Protein AF-0000000072249096 (afdb_homodimer)

Foldseek 3Di:
DPPQDLVVLQPCQCHPVLPQAAHSLLLLLQLLLCQQFAHDPCSQCVRRVNCNVVPPPVNVVNSVVSSVVQNVCLVVVVWDDRPDDCPALACPDSLVSSLLSNVVNCVVVVCRQCPPVCPVVSCVLSVLSVLSPCPPVPDVVSVVCRVDRVNSVVSVVSNRVSSSVSNCVRPPDD/DPPQDLVVLQPCQCHPVLPQAAHSLLLLLQLLLCQQFAHDDCSQCVRRVNCNVVDPPVSVVNSVVSSVVQNVCLVVVVWDDRPDDCPALACPDSLVSSLLSNVVNCVVVVCRQCPPVCPVVSCVLSVLSVLSPCPPVPDVVSVVCRVPRVNSVVSVVSNRVSSSVSNCVRPPDD

Sequence (348 aa):
MSALDLDQLSEYLDGDHNEYGLDFAATHGFLCAIAVGPQFDRWLDELFDNNHKKVPAEIIQQIKAWLESIRQDLANENGIEFPFEIEEADVESSLGDWSVGFVDAMFLNEDAWFAPEYEEQLIDLTLPMMVFSGIDEEDPQMESFRRNGQLMDELAEEIPDNLNELYLMYHTPNMSALDLDQLSEYLDGDHNEYGLDFAATHGFLCAIAVGPQFDRWLDELFDNNHKKVPAEIIQQIKAWLESIRQDLANENGIEFPFEIEEADVESSLGDWSVGFVDAMFLNEDAWFAPEYEEQLIDLTLPMMVFSGIDEEDPQMESFRRNGQLMDELAEEIPDNLNELYLMYHTPN

InterPro domains:
  IPR011978 YgfB-like [PF03695] (7-170)
  IPR011978 YgfB-like [TIGR02292] (6-169)
  IPR036255 YgfB-like superfamily [G3DSA:1.20.120.740] (4-159)
  IPR036255 YgfB-like superfamily [SSF101327] (4-172)

Structure (mmCIF, N/CA/C/O backbone):
data_AF-0000000072249096-model_v1
#
loop_
_entity.id
_entity.type
_entity.pdbx_description
1 polymer 'YecA family protein'
#
loop_
_atom_site.group_PDB
_atom_site.id
_atom_site.type_symbol
_atom_site.label_atom_id
_atom_site.label_alt_id
_atom_site.label_comp_id
_atom_site.label_asym_id
_atom_site.label_entity_id
_atom_site.label_seq_id
_atom_site.pdbx_PDB_ins_code
_atom_site.Cartn_x
_atom_site.Cartn_y
_atom_site.Cartn_z
_atom_site.occupancy
_atom_site.B_iso_or_equiv
_atom_site.auth_seq_id
_atom_site.auth_comp_id
_atom_site.auth_asym_id
_atom_site.auth_atom_id
_atom_site.pdbx_PDB_model_num
ATOM 1 N N . MET A 1 1 ? 4.176 -34.406 -26.484 1 49.09 1 MET A N 1
ATOM 2 C CA . MET A 1 1 ? 3.393 -33.906 -25.344 1 49.09 1 MET A CA 1
ATOM 3 C C . MET A 1 1 ? 2.154 -33.156 -25.812 1 49.09 1 MET A C 1
ATOM 5 O O . MET A 1 1 ? 2.191 -32.5 -26.844 1 49.09 1 MET A O 1
ATOM 9 N N . SER A 1 2 ? 0.897 -33.688 -25.484 1 59.88 2 SER A N 1
ATOM 10 C CA . SER A 1 2 ? -0.338 -33.094 -25.969 1 59.88 2 SER A CA 1
ATOM 11 C C . SER A 1 2 ? -0.344 -31.594 -25.719 1 59.88 2 SER A C 1
ATOM 13 O O . SER A 1 2 ? 0.317 -31.094 -24.812 1 59.88 2 SER A O 1
ATOM 15 N N . ALA A 1 3 ? -0.778 -30.797 -26.656 1 82.88 3 ALA A N 1
ATOM 16 C CA . ALA A 1 3 ? -0.859 -29.328 -26.641 1 82.88 3 ALA A CA 1
ATOM 17 C C . ALA A 1 3 ? -1.612 -28.844 -25.406 1 82.88 3 ALA A C 1
ATOM 19 O O . ALA A 1 3 ? -2.584 -29.469 -24.984 1 82.88 3 ALA A O 1
ATOM 20 N N . LEU A 1 4 ? -1.05 -28.031 -24.719 1 93.12 4 LEU A N 1
ATOM 21 C CA . LEU A 1 4 ? -1.664 -27.422 -23.547 1 93.12 4 LEU A CA 1
ATOM 22 C C . LEU A 1 4 ? -3.1 -27 -23.844 1 93.12 4 LEU A C 1
ATOM 24 O O . LEU A 1 4 ? -3.359 -26.328 -24.844 1 93.12 4 LEU A O 1
ATOM 28 N N . ASP A 1 5 ? -4.027 -27.547 -23.094 1 95.75 5 ASP A N 1
ATOM 29 C CA . ASP A 1 5 ? -5.449 -27.25 -23.234 1 95.75 5 ASP A CA 1
ATOM 30 C C . ASP A 1 5 ? -5.98 -26.547 -21.984 1 95.75 5 ASP A C 1
ATOM 32 O O . ASP A 1 5 ? -6.508 -27.188 -21.078 1 95.75 5 ASP A O 1
ATOM 36 N N . LEU A 1 6 ? -6.02 -25.234 -22 1 95.88 6 LEU A N 1
ATOM 37 C CA . LEU A 1 6 ? -6.379 -24.438 -20.828 1 95.88 6 LEU A CA 1
ATOM 38 C C . LEU A 1 6 ? -7.867 -24.562 -20.531 1 95.88 6 LEU A C 1
ATOM 40 O O . LEU A 1 6 ? -8.273 -24.469 -19.375 1 95.88 6 LEU A O 1
ATOM 44 N N . ASP A 1 7 ? -8.633 -24.828 -21.531 1 95.94 7 ASP A N 1
ATOM 45 C CA . ASP A 1 7 ? -10.062 -25.016 -21.328 1 95.94 7 ASP A CA 1
ATOM 46 C C . ASP A 1 7 ? -10.344 -26.266 -20.5 1 95.94 7 ASP A C 1
ATOM 48 O O . ASP A 1 7 ? -11.188 -26.234 -19.594 1 95.94 7 ASP A O 1
ATOM 52 N N . GLN A 1 8 ? -9.664 -27.25 -20.781 1 95.62 8 GLN A N 1
ATOM 53 C CA . GLN A 1 8 ? -9.797 -28.484 -20.016 1 95.62 8 GLN A CA 1
ATOM 54 C C . GLN A 1 8 ? -9.367 -28.297 -18.578 1 95.62 8 GLN A C 1
ATOM 56 O O . GLN A 1 8 ? -10.039 -28.766 -17.656 1 95.62 8 GLN A O 1
ATOM 61 N N . LEU A 1 9 ? -8.266 -27.625 -18.391 1 97.06 9 LEU A N 1
ATOM 62 C CA . LEU A 1 9 ? -7.758 -27.375 -17.047 1 97.06 9 LEU A CA 1
ATOM 63 C C . LEU A 1 9 ? -8.742 -26.531 -16.25 1 97.06 9 LEU A C 1
ATOM 65 O O . LEU A 1 9 ? -9.031 -26.828 -15.094 1 97.06 9 LEU A O 1
ATOM 69 N N . SER A 1 10 ? -9.258 -25.453 -16.906 1 97.31 10 SER A N 1
ATOM 70 C CA . SER A 1 10 ? -10.203 -24.578 -16.219 1 97.31 10 SER A CA 1
ATOM 71 C C . SER A 1 10 ? -11.461 -25.328 -15.805 1 97.31 10 SER A C 1
ATOM 73 O O . SER A 1 10 ? -11.961 -25.156 -14.695 1 97.31 10 SER A O 1
ATOM 75 N N . GLU A 1 11 ? -12.008 -26.188 -16.641 1 96.62 11 GLU A N 1
ATOM 76 C CA . GLU A 1 11 ? -13.203 -26.969 -16.359 1 96.62 11 GLU A CA 1
ATOM 77 C C . GLU A 1 11 ? -12.984 -27.906 -15.172 1 96.62 11 GLU A C 1
ATOM 79 O O . GLU A 1 11 ? -13.844 -28 -14.297 1 96.62 11 GLU A O 1
ATOM 84 N N . TYR A 1 12 ? -11.922 -28.547 -15.141 1 97.31 12 TYR A N 1
ATOM 85 C CA . TYR A 1 12 ? -11.641 -29.484 -14.055 1 97.31 12 TYR A CA 1
ATOM 86 C C . TYR A 1 12 ? -11.359 -28.75 -12.758 1 97.31 12 TYR A C 1
ATOM 88 O O . TYR A 1 12 ? -11.969 -29.047 -11.727 1 97.31 12 TYR A O 1
ATOM 96 N N . LEU A 1 13 ? -10.406 -27.75 -12.805 1 97.81 13 LEU A N 1
ATOM 97 C CA . LEU A 1 13 ? -9.891 -27.109 -11.602 1 97.81 13 LEU A CA 1
ATOM 98 C C . LEU A 1 13 ? -10.969 -26.25 -10.945 1 97.81 13 LEU A C 1
ATOM 100 O O . LEU A 1 13 ? -10.969 -26.078 -9.727 1 97.81 13 LEU A O 1
ATOM 104 N N . ASP A 1 14 ? -11.898 -25.734 -11.742 1 97.19 14 ASP A N 1
ATOM 105 C CA . ASP A 1 14 ? -12.977 -24.922 -11.188 1 97.19 14 ASP A CA 1
ATOM 106 C C . ASP A 1 14 ? -14.227 -25.75 -10.953 1 97.19 14 ASP A C 1
ATOM 108 O O . ASP A 1 14 ? -15.227 -25.266 -10.422 1 97.19 14 ASP A O 1
ATOM 112 N N . GLY A 1 15 ? -14.141 -27 -11.312 1 95.69 15 GLY A N 1
ATOM 113 C CA . GLY A 1 15 ? -15.32 -27.859 -11.234 1 95.69 15 GLY A CA 1
ATOM 114 C C . GLY A 1 15 ? -15.398 -28.656 -9.945 1 95.69 15 GLY A C 1
ATOM 115 O O . GLY A 1 15 ? -14.477 -28.609 -9.125 1 95.69 15 GLY A O 1
ATOM 116 N N . ASP A 1 16 ? -16.406 -29.453 -9.82 1 94.31 16 ASP A N 1
ATOM 117 C CA . ASP A 1 16 ? -16.703 -30.234 -8.625 1 94.31 16 ASP A CA 1
ATOM 118 C C . ASP A 1 16 ? -15.742 -31.422 -8.5 1 94.31 16 ASP A C 1
ATOM 120 O O . ASP A 1 16 ? -15.586 -31.984 -7.41 1 94.31 16 ASP A O 1
ATOM 124 N N . HIS A 1 17 ? -15.125 -31.828 -9.562 1 92.75 17 HIS A N 1
ATOM 125 C CA . HIS A 1 17 ? -14.258 -33 -9.57 1 92.75 17 HIS A CA 1
ATOM 126 C C . HIS A 1 17 ? -12.922 -32.688 -8.898 1 92.75 17 HIS A C 1
ATOM 128 O O . HIS A 1 17 ? -12.172 -33.625 -8.555 1 92.75 17 HIS A O 1
ATOM 134 N N . ASN A 1 18 ? -12.586 -31.406 -8.875 1 95.75 18 ASN A N 1
ATOM 135 C CA . ASN A 1 18 ? -11.352 -31.031 -8.203 1 95.75 18 ASN A CA 1
ATOM 136 C C . ASN A 1 18 ? -11.492 -31.078 -6.688 1 95.75 18 ASN A C 1
ATOM 138 O O . ASN A 1 18 ? -11.844 -30.078 -6.059 1 95.75 18 ASN A O 1
ATOM 142 N N . GLU A 1 19 ? -11.141 -32.125 -6.035 1 93.56 19 GLU A N 1
ATOM 143 C CA . GLU A 1 19 ? -11.336 -32.344 -4.602 1 93.56 19 GLU A CA 1
ATOM 144 C C . GLU A 1 19 ? -10.086 -31.969 -3.811 1 93.56 19 GLU A C 1
ATOM 146 O O . GLU A 1 19 ? -10.172 -31.625 -2.629 1 93.56 19 GLU A O 1
ATOM 151 N N . TYR A 1 20 ? -8.961 -31.922 -4.496 1 92.94 20 TYR A N 1
ATOM 152 C CA . TYR A 1 20 ? -7.719 -31.875 -3.736 1 92.94 20 TYR A CA 1
ATOM 153 C C . TYR A 1 20 ? -6.863 -30.688 -4.176 1 92.94 20 TYR A C 1
ATOM 155 O O . TYR A 1 20 ? -5.875 -30.359 -3.523 1 92.94 20 TYR A O 1
ATOM 163 N N . GLY A 1 21 ? -7.23 -30.078 -5.281 1 94.19 21 GLY A N 1
ATOM 164 C CA . GLY A 1 21 ? -6.363 -29.047 -5.848 1 94.19 21 GLY A CA 1
ATOM 165 C C . GLY A 1 21 ? -6.898 -27.641 -5.656 1 94.19 21 GLY A C 1
ATOM 166 O O . GLY A 1 21 ? -7.93 -27.438 -5.012 1 94.19 21 GLY A O 1
ATOM 167 N N . LEU A 1 22 ? -6.164 -26.703 -6.117 1 97.31 22 LEU A N 1
ATOM 168 C CA . LEU A 1 22 ? -6.555 -25.297 -6.141 1 97.31 22 LEU A CA 1
ATOM 169 C C . LEU A 1 22 ? -7.434 -25 -7.352 1 97.31 22 LEU A C 1
ATOM 171 O O . LEU A 1 22 ? -7.516 -25.812 -8.281 1 97.31 22 LEU A O 1
ATOM 175 N N . ASP A 1 23 ? -8.133 -23.922 -7.234 1 97.31 23 ASP A N 1
ATOM 176 C CA . ASP A 1 23 ? -8.891 -23.531 -8.422 1 97.31 23 ASP A CA 1
ATOM 177 C C . ASP A 1 23 ? -7.969 -23.062 -9.539 1 97.31 23 ASP A C 1
ATOM 179 O O . ASP A 1 23 ? -6.746 -23.031 -9.367 1 97.31 23 ASP A O 1
ATOM 183 N N . PHE A 1 24 ? -8.531 -22.797 -10.734 1 98 24 PHE A N 1
ATOM 184 C CA . PHE A 1 24 ? -7.801 -22.5 -11.961 1 98 24 PHE A CA 1
ATOM 185 C C . PHE A 1 24 ? -6.828 -21.344 -11.758 1 98 24 PHE A C 1
ATOM 187 O O . PHE A 1 24 ? -5.637 -21.484 -12.039 1 98 24 PHE A O 1
ATOM 194 N N . ALA A 1 25 ? -7.273 -20.219 -11.203 1 97.69 25 ALA A N 1
ATOM 195 C CA . ALA A 1 25 ? -6.438 -19.031 -11 1 97.69 25 ALA A CA 1
ATOM 196 C C . ALA A 1 25 ? -5.328 -19.312 -9.984 1 97.69 25 ALA A C 1
ATOM 198 O O . ALA A 1 25 ? -4.16 -19.016 -10.234 1 97.69 25 ALA A O 1
ATOM 199 N N . ALA A 1 26 ? -5.68 -19.938 -8.922 1 98.12 26 ALA A N 1
ATOM 200 C CA . ALA A 1 26 ? -4.715 -20.234 -7.871 1 98.12 26 ALA A CA 1
ATOM 201 C C . ALA A 1 26 ? -3.664 -21.234 -8.352 1 98.12 26 ALA A C 1
ATOM 203 O O . ALA A 1 26 ? -2.496 -21.141 -7.973 1 98.12 26 ALA A O 1
ATOM 204 N N . THR A 1 27 ? -4.086 -22.156 -9.141 1 98.62 27 THR A N 1
ATOM 205 C CA . THR A 1 27 ? -3.133 -23.109 -9.695 1 98.62 27 THR A CA 1
ATOM 206 C C . THR A 1 27 ? -2.104 -22.406 -10.57 1 98.62 27 THR A C 1
ATOM 208 O O . THR A 1 27 ? -0.907 -22.688 -10.484 1 98.62 27 THR A O 1
ATOM 211 N N . HIS A 1 28 ? -2.584 -21.5 -11.414 1 98.62 28 HIS A N 1
ATOM 212 C CA . HIS A 1 28 ? -1.647 -20.75 -12.234 1 98.62 28 HIS A CA 1
ATOM 213 C C . HIS A 1 28 ? -0.663 -19.969 -11.367 1 98.62 28 HIS A C 1
ATOM 215 O O . HIS A 1 28 ? 0.538 -19.953 -11.648 1 98.62 28 HIS A O 1
ATOM 221 N N . GLY A 1 29 ? -1.183 -19.297 -10.312 1 98.75 29 GLY A N 1
ATOM 222 C CA . GLY A 1 29 ? -0.299 -18.609 -9.383 1 98.75 29 GLY A CA 1
ATOM 223 C C . GLY A 1 29 ? 0.735 -19.531 -8.75 1 98.75 29 GLY A C 1
ATOM 224 O O . GLY A 1 29 ? 1.915 -19.172 -8.672 1 98.75 29 GLY A O 1
ATOM 225 N N . PHE A 1 30 ? 0.303 -20.656 -8.367 1 98.81 30 PHE A N 1
ATOM 226 C CA . PHE A 1 30 ? 1.179 -21.672 -7.789 1 98.81 30 PHE A CA 1
ATOM 227 C C . PHE A 1 30 ? 2.279 -22.062 -8.766 1 98.81 30 PHE A C 1
ATOM 229 O O . PHE A 1 30 ? 3.461 -22.062 -8.414 1 98.81 30 PHE A O 1
ATOM 236 N N . LEU A 1 31 ? 1.911 -22.344 -9.969 1 98.75 31 LEU A N 1
ATOM 237 C CA . LEU A 1 31 ? 2.861 -22.75 -10.992 1 98.75 31 LEU A CA 1
ATOM 238 C C . LEU A 1 31 ? 3.832 -21.625 -11.32 1 98.75 31 LEU A C 1
ATOM 240 O O . LEU A 1 31 ? 5.008 -21.875 -11.594 1 98.75 31 LEU A O 1
ATOM 244 N N . CYS A 1 32 ? 3.336 -20.406 -11.336 1 98.75 32 CYS A N 1
ATOM 245 C CA . CYS A 1 32 ? 4.215 -19.266 -11.57 1 98.75 32 CYS A CA 1
ATOM 246 C C . CYS A 1 32 ? 5.293 -19.172 -10.492 1 98.75 32 CYS A C 1
ATOM 248 O O . CYS A 1 32 ? 6.461 -18.938 -10.797 1 98.75 32 CYS A O 1
ATOM 250 N N . ALA A 1 33 ? 4.891 -19.375 -9.227 1 98.69 33 ALA A N 1
ATOM 251 C CA . ALA A 1 33 ? 5.867 -19.359 -8.133 1 98.69 33 ALA A CA 1
ATOM 252 C C . ALA A 1 33 ? 6.914 -20.453 -8.336 1 98.69 33 ALA A C 1
ATOM 254 O O . ALA A 1 33 ? 8.109 -20.219 -8.125 1 98.69 33 ALA A O 1
ATOM 255 N N . ILE A 1 34 ? 6.465 -21.625 -8.758 1 98.62 34 ILE A N 1
ATOM 256 C CA . ILE A 1 34 ? 7.371 -22.734 -8.992 1 98.62 34 ILE A CA 1
ATOM 257 C C . ILE A 1 34 ? 8.328 -22.391 -10.133 1 98.62 34 ILE A C 1
ATOM 259 O O . ILE A 1 34 ? 9.508 -22.75 -10.094 1 98.62 34 ILE A O 1
ATOM 263 N N . ALA A 1 35 ? 7.848 -21.703 -11.117 1 98.38 35 ALA A N 1
ATOM 264 C CA . ALA A 1 35 ? 8.633 -21.391 -12.305 1 98.38 35 ALA A CA 1
ATOM 265 C C . ALA A 1 35 ? 9.672 -20.312 -12.016 1 98.38 35 ALA A C 1
ATOM 267 O O . ALA A 1 35 ? 10.812 -20.406 -12.469 1 98.38 35 ALA A O 1
ATOM 268 N N . VAL A 1 36 ? 9.289 -19.297 -11.266 1 98.12 36 VAL A N 1
ATOM 269 C CA . VAL A 1 36 ? 10.18 -18.141 -11.109 1 98.12 36 VAL A CA 1
ATOM 270 C C . VAL A 1 36 ? 11.102 -18.375 -9.914 1 98.12 36 VAL A C 1
ATOM 272 O O . VAL A 1 36 ? 12.164 -17.766 -9.82 1 98.12 36 VAL A O 1
ATOM 275 N N . GLY A 1 37 ? 10.688 -19.156 -8.969 1 97.5 37 GLY A N 1
ATOM 276 C CA . GLY A 1 37 ? 11.398 -19.297 -7.707 1 97.5 37 GLY A CA 1
ATOM 277 C C . GLY A 1 37 ? 12.461 -20.375 -7.738 1 97.5 37 GLY A C 1
ATOM 278 O O . GLY A 1 37 ? 12.781 -20.906 -8.805 1 97.5 37 GLY A O 1
ATOM 279 N N . PRO A 1 38 ? 13.023 -20.672 -6.551 1 96.5 38 PRO A N 1
ATOM 280 C CA . PRO A 1 38 ? 14.023 -21.734 -6.461 1 96.5 38 PRO A CA 1
ATOM 281 C C . PRO A 1 38 ? 13.453 -23.109 -6.801 1 96.5 38 PRO A C 1
ATOM 283 O O . PRO A 1 38 ? 12.242 -23.312 -6.715 1 96.5 38 PRO A O 1
ATOM 286 N N . GLN A 1 39 ? 14.32 -23.984 -7.176 1 95.94 39 GLN A N 1
ATOM 287 C CA . GLN A 1 39 ? 13.898 -25.328 -7.531 1 95.94 39 GLN A CA 1
ATOM 288 C C . GLN A 1 39 ? 13.156 -26 -6.379 1 95.94 39 GLN A C 1
ATOM 290 O O . GLN A 1 39 ? 13.562 -25.875 -5.219 1 95.94 39 GLN A O 1
ATOM 295 N N . PHE A 1 40 ? 12.062 -26.625 -6.648 1 97.5 40 PHE A N 1
ATOM 296 C CA . PHE A 1 40 ? 11.234 -27.344 -5.699 1 97.5 40 PHE A CA 1
ATOM 297 C C . PHE A 1 40 ? 10.641 -28.594 -6.344 1 97.5 40 PHE A C 1
ATOM 299 O O . PHE A 1 40 ? 9.578 -28.531 -6.969 1 97.5 40 PHE A O 1
ATOM 306 N N . ASP A 1 41 ? 11.109 -29.75 -6.094 1 96.81 41 ASP A N 1
ATOM 307 C CA . ASP A 1 41 ? 10.82 -30.969 -6.832 1 96.81 41 ASP A CA 1
ATOM 308 C C . ASP A 1 41 ? 9.461 -31.531 -6.438 1 96.81 41 ASP A C 1
ATOM 310 O O . ASP A 1 41 ? 8.789 -32.188 -7.246 1 96.81 41 ASP A O 1
ATOM 314 N N . ARG A 1 42 ? 9.016 -31.281 -5.188 1 96.88 42 ARG A N 1
ATOM 315 C CA . ARG A 1 42 ? 7.793 -31.906 -4.695 1 96.88 42 ARG A CA 1
ATOM 316 C C . ARG A 1 42 ? 6.582 -31.016 -4.953 1 96.88 42 ARG A C 1
ATOM 318 O O . ARG A 1 42 ? 5.582 -31.109 -4.238 1 96.88 42 ARG A O 1
ATOM 325 N N . TRP A 1 43 ? 6.727 -30.125 -5.918 1 98.19 43 TRP A N 1
ATOM 326 C CA . TRP A 1 43 ? 5.691 -29.125 -6.145 1 98.19 43 TRP A CA 1
ATOM 327 C C . TRP A 1 43 ? 4.363 -29.781 -6.508 1 98.19 43 TRP A C 1
ATOM 329 O O . TRP A 1 43 ? 3.307 -29.359 -6.031 1 98.19 43 TRP A O 1
ATOM 339 N N . LEU A 1 44 ? 4.406 -30.859 -7.332 1 97.94 44 LEU A N 1
ATOM 340 C CA . LEU A 1 44 ? 3.178 -31.5 -7.785 1 97.94 44 LEU A CA 1
ATOM 341 C C . LEU A 1 44 ? 2.473 -32.219 -6.629 1 97.94 44 LEU A C 1
ATOM 343 O O . LEU A 1 44 ? 1.249 -32.125 -6.496 1 97.94 44 LEU A O 1
ATOM 347 N N . ASP A 1 45 ? 3.217 -32.875 -5.746 1 97.25 45 ASP A N 1
ATOM 348 C CA . ASP A 1 45 ? 2.662 -33.531 -4.555 1 97.25 45 ASP A CA 1
ATOM 349 C C . ASP A 1 45 ? 1.961 -32.5 -3.668 1 97.25 45 ASP A C 1
ATOM 351 O O . ASP A 1 45 ? 0.858 -32.75 -3.176 1 97.25 45 ASP A O 1
ATOM 355 N N . GLU A 1 46 ? 2.598 -31.359 -3.52 1 97.31 46 GLU A N 1
ATOM 356 C CA . GLU A 1 46 ? 2.08 -30.328 -2.633 1 97.31 46 GLU A CA 1
ATOM 357 C C . GLU A 1 46 ? 0.854 -29.641 -3.234 1 97.31 46 GLU A C 1
ATOM 359 O O . GLU A 1 46 ? -0.073 -29.266 -2.514 1 97.31 46 GLU A O 1
ATOM 364 N N . LEU A 1 47 ? 0.817 -29.484 -4.605 1 98 47 LEU A N 1
ATOM 365 C CA . LEU A 1 47 ? -0.308 -28.844 -5.273 1 98 47 LEU A CA 1
ATOM 366 C C . LEU A 1 47 ? -1.605 -29.594 -5 1 98 47 LEU A C 1
ATOM 368 O O . LEU A 1 47 ? -2.66 -28.984 -4.824 1 98 47 LEU A O 1
ATOM 372 N N . PHE A 1 48 ? -1.539 -30.906 -4.922 1 96.94 48 PHE A N 1
ATOM 373 C CA . PHE A 1 48 ? -2.73 -31.719 -4.738 1 96.94 48 PHE A CA 1
ATOM 374 C C . PHE A 1 48 ? -2.729 -32.375 -3.361 1 96.94 48 PHE A C 1
ATOM 376 O O . PHE A 1 48 ? -3.369 -33.4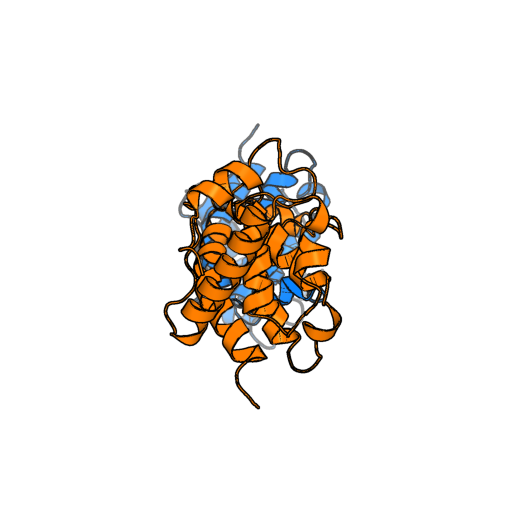06 -3.158 1 96.94 48 PHE A O 1
ATOM 383 N N . ASP A 1 49 ? -1.915 -31.797 -2.451 1 95.19 49 ASP A N 1
ATOM 384 C CA . ASP A 1 49 ? -1.866 -32.25 -1.067 1 95.19 49 ASP A CA 1
ATOM 385 C C . ASP A 1 49 ? -1.562 -33.75 -1 1 95.19 49 ASP A C 1
ATOM 387 O O . ASP A 1 49 ? -2.266 -34.5 -0.323 1 95.19 49 ASP A O 1
ATOM 391 N N . ASN A 1 50 ? -0.674 -34.156 -1.823 1 95.5 50 ASN A N 1
ATOM 392 C CA . ASN A 1 50 ? -0.174 -35.531 -1.878 1 95.5 50 ASN A CA 1
ATOM 393 C C . ASN A 1 50 ? -1.244 -36.5 -2.375 1 95.5 50 ASN A C 1
ATOM 395 O O . ASN A 1 50 ? -1.186 -37.719 -2.088 1 95.5 50 ASN A O 1
ATOM 399 N N . ASN A 1 51 ? -2.256 -36.062 -3.113 1 95.06 51 ASN A N 1
ATOM 400 C CA . ASN A 1 51 ? -3.297 -36.906 -3.705 1 95.06 51 ASN A CA 1
ATOM 401 C C . ASN A 1 51 ? -3.238 -36.875 -5.23 1 95.06 51 ASN A C 1
ATOM 403 O O . ASN A 1 51 ? -4.258 -37.062 -5.898 1 95.06 51 ASN A O 1
ATOM 407 N N . HIS A 1 52 ? -2.104 -36.5 -5.777 1 93.06 52 HIS A N 1
ATOM 408 C CA . HIS A 1 52 ? -1.965 -36.375 -7.223 1 93.06 52 HIS A CA 1
ATOM 409 C C . HIS A 1 52 ? -2.299 -37.688 -7.926 1 93.06 52 HIS A C 1
ATOM 411 O O . HIS A 1 52 ? -2.709 -37.688 -9.086 1 93.06 52 HIS A O 1
ATOM 417 N N . LYS A 1 53 ? -2.203 -38.844 -7.223 1 93.19 53 LYS A N 1
ATOM 418 C CA . LYS A 1 53 ? -2.494 -40.156 -7.812 1 93.19 53 LYS A CA 1
ATOM 419 C C . LYS A 1 53 ? -3.994 -40.344 -8.008 1 93.19 53 LYS A C 1
ATOM 421 O O . LYS A 1 53 ? -4.422 -41.188 -8.781 1 93.19 53 LYS A O 1
ATOM 426 N N . LYS A 1 54 ? -4.738 -39.531 -7.258 1 94.75 54 LYS A N 1
ATOM 427 C CA . LYS A 1 54 ? -6.191 -39.625 -7.359 1 94.75 54 LYS A CA 1
ATOM 428 C C . LYS A 1 54 ? -6.727 -38.688 -8.438 1 94.75 54 LYS A C 1
ATOM 430 O O . LYS A 1 54 ? -7.918 -38.719 -8.75 1 94.75 54 LYS A O 1
ATOM 435 N N . VAL A 1 55 ? -5.941 -37.875 -8.992 1 95.81 55 VAL A N 1
ATOM 436 C CA . VAL A 1 55 ? -6.281 -36.938 -10.07 1 95.81 55 VAL A CA 1
ATOM 437 C C . VAL A 1 55 ? -6.109 -37.625 -11.422 1 95.81 55 VAL A C 1
ATOM 439 O O . VAL A 1 55 ? -5.145 -38.375 -11.625 1 95.81 55 VAL A O 1
ATOM 442 N N . PRO A 1 56 ? -7.047 -37.438 -12.344 1 95.56 56 PRO A N 1
ATOM 443 C CA . PRO A 1 56 ? -6.902 -38.062 -13.664 1 95.56 56 PRO A CA 1
ATOM 444 C C . PRO A 1 56 ? -5.539 -37.781 -14.297 1 95.56 56 PRO A C 1
ATOM 446 O O . PRO A 1 56 ? -5.055 -36.656 -14.258 1 95.56 56 PRO A O 1
ATOM 449 N N . ALA A 1 57 ? -4.902 -38.781 -14.906 1 95.44 57 ALA A N 1
ATOM 450 C CA . ALA A 1 57 ? -3.559 -38.688 -15.477 1 95.44 57 ALA A CA 1
ATOM 451 C C . ALA A 1 57 ? -3.473 -37.594 -16.516 1 95.44 57 ALA A C 1
ATOM 453 O O . ALA A 1 57 ? -2.445 -36.906 -16.641 1 95.44 57 ALA A O 1
ATOM 454 N N . GLU A 1 58 ? -4.543 -37.438 -17.203 1 95.12 58 GLU A N 1
ATOM 455 C CA . GLU A 1 58 ? -4.57 -36.438 -18.25 1 95.12 58 GLU A CA 1
ATOM 456 C C . GLU A 1 58 ? -4.453 -35.031 -17.656 1 95.12 58 GLU A C 1
ATOM 458 O O . GLU A 1 58 ? -3.824 -34.156 -18.25 1 95.12 58 GLU A O 1
ATOM 463 N N . ILE A 1 59 ? -5.102 -34.781 -16.5 1 96.56 59 ILE A N 1
ATOM 464 C CA . ILE A 1 59 ? -5.055 -33.5 -15.828 1 96.56 59 ILE A CA 1
ATOM 465 C C . ILE A 1 59 ? -3.645 -33.219 -15.312 1 96.56 59 ILE A C 1
ATOM 467 O O . ILE A 1 59 ? -3.123 -32.125 -15.445 1 96.56 59 ILE A O 1
ATOM 471 N N . ILE A 1 60 ? -3.004 -34.25 -14.805 1 97.06 60 ILE A N 1
ATOM 472 C CA . ILE A 1 60 ? -1.639 -34.156 -14.305 1 97.06 60 ILE A CA 1
ATOM 473 C C . ILE A 1 60 ? -0.699 -33.781 -15.453 1 97.06 60 ILE A C 1
ATOM 475 O O . ILE A 1 60 ? 0.154 -32.906 -15.305 1 97.06 60 ILE A O 1
ATOM 479 N N . GLN A 1 61 ? -0.863 -34.438 -16.547 1 96.94 61 GLN A N 1
ATOM 480 C CA . GLN A 1 61 ? -0.041 -34.125 -17.719 1 96.94 61 GLN A CA 1
ATOM 481 C C . GLN A 1 61 ? -0.239 -32.688 -18.172 1 96.94 61 GLN A C 1
ATOM 483 O O . GLN A 1 61 ? 0.723 -32 -18.531 1 96.94 61 GLN A O 1
ATOM 488 N N . GLN A 1 62 ? -1.462 -32.25 -18.141 1 97.62 62 GLN A N 1
ATOM 489 C CA . GLN A 1 62 ? -1.777 -30.875 -18.531 1 97.62 62 GLN A CA 1
ATOM 490 C C . GLN A 1 62 ? -1.146 -29.875 -17.578 1 97.62 62 GLN A C 1
ATOM 492 O O . GLN A 1 62 ? -0.673 -28.812 -18 1 97.62 62 GLN A O 1
ATOM 497 N N . ILE A 1 63 ? -1.167 -30.172 -16.328 1 98.06 63 ILE A N 1
ATOM 498 C CA . ILE A 1 63 ? -0.581 -29.281 -15.32 1 98.06 63 ILE A CA 1
ATOM 499 C C . ILE A 1 63 ? 0.927 -29.188 -15.539 1 98.06 63 ILE A C 1
ATOM 501 O O . ILE A 1 63 ? 1.494 -28.094 -15.5 1 98.06 63 ILE A O 1
ATOM 505 N N . LYS A 1 64 ? 1.585 -30.312 -15.812 1 97.94 64 LYS A N 1
ATOM 506 C CA . LYS A 1 64 ? 3.018 -30.312 -16.094 1 97.94 64 LYS A CA 1
ATOM 507 C C . LYS A 1 64 ? 3.33 -29.516 -17.359 1 97.94 64 LYS A C 1
ATOM 509 O O . LYS A 1 64 ? 4.305 -28.75 -17.391 1 97.94 64 LYS A O 1
ATOM 514 N N . ALA A 1 65 ? 2.492 -29.719 -18.328 1 97.81 65 ALA A N 1
ATOM 515 C CA . ALA A 1 65 ? 2.656 -28.969 -19.578 1 97.81 65 ALA A CA 1
ATOM 516 C C . ALA A 1 65 ? 2.498 -27.469 -19.328 1 97.81 65 ALA A C 1
ATOM 518 O O . ALA A 1 65 ? 3.182 -26.656 -19.969 1 97.81 65 ALA A O 1
ATOM 519 N N . TRP A 1 66 ? 1.543 -27.125 -18.453 1 98.06 66 TRP A N 1
ATOM 520 C CA . TRP A 1 66 ? 1.301 -25.719 -18.109 1 98.06 66 TRP A CA 1
ATOM 521 C C . TRP A 1 66 ? 2.529 -25.094 -17.453 1 98.06 66 TRP A C 1
ATOM 523 O O . TRP A 1 66 ? 2.959 -24 -17.844 1 98.06 66 TRP A O 1
ATOM 533 N N . LEU A 1 67 ? 3.148 -25.781 -16.547 1 98.25 67 LEU A N 1
ATOM 534 C CA . LEU A 1 67 ? 4.371 -25.312 -15.906 1 98.25 67 LEU A CA 1
ATOM 535 C C . LEU A 1 67 ? 5.48 -25.125 -16.922 1 98.25 67 LEU A C 1
ATOM 537 O O . LEU A 1 67 ? 6.172 -24.094 -16.922 1 98.25 67 LEU A O 1
ATOM 541 N N . GLU A 1 68 ? 5.648 -26.062 -17.797 1 97.19 68 GLU A N 1
ATOM 542 C CA . GLU A 1 68 ? 6.688 -25.969 -18.828 1 97.19 68 GLU A CA 1
ATOM 543 C C . GLU A 1 68 ? 6.441 -24.797 -19.75 1 97.19 68 GLU A C 1
ATOM 545 O O . GLU A 1 68 ? 7.383 -24.109 -20.172 1 97.19 68 GLU A O 1
ATOM 550 N N . SER A 1 69 ? 5.199 -24.594 -20.078 1 97.19 69 SER A N 1
ATOM 551 C CA . SER A 1 69 ? 4.859 -23.438 -20.922 1 97.19 69 SER A CA 1
ATOM 552 C C . SER A 1 69 ? 5.25 -22.125 -20.25 1 97.19 69 SER A C 1
ATOM 554 O O . SER A 1 69 ? 5.777 -21.219 -20.906 1 97.19 69 SER A O 1
ATOM 556 N N . ILE A 1 70 ? 4.957 -21.969 -18.969 1 97.88 70 ILE A N 1
ATOM 557 C CA . ILE A 1 70 ? 5.309 -20.781 -18.188 1 97.88 70 ILE A CA 1
ATOM 558 C C . ILE A 1 70 ? 6.824 -20.609 -18.188 1 97.88 70 ILE A C 1
ATOM 560 O O . ILE A 1 70 ? 7.328 -19.516 -18.422 1 97.88 70 ILE A O 1
ATOM 564 N N . ARG A 1 71 ? 7.551 -21.672 -17.953 1 97.19 71 ARG A N 1
ATOM 565 C CA . ARG A 1 71 ? 9.008 -21.625 -17.938 1 97.19 71 ARG A CA 1
ATOM 566 C C . ARG A 1 71 ? 9.57 -21.172 -19.281 1 97.19 71 ARG A C 1
ATOM 568 O O . ARG A 1 71 ? 10.516 -20.391 -19.328 1 97.19 71 ARG A O 1
ATOM 575 N N . GLN A 1 72 ? 8.969 -21.688 -20.312 1 96.38 72 GLN A N 1
ATOM 576 C CA . GLN A 1 72 ? 9.414 -21.312 -21.641 1 96.38 72 GLN A CA 1
ATOM 577 C C . GLN A 1 72 ? 9.18 -19.828 -21.906 1 96.38 72 GLN A C 1
ATOM 579 O O . GLN A 1 72 ? 10.039 -19.156 -22.484 1 96.38 72 GLN A O 1
ATOM 584 N N . ASP A 1 73 ? 7.992 -19.375 -21.531 1 96.94 73 ASP A N 1
ATOM 585 C CA . ASP A 1 73 ? 7.684 -17.969 -21.719 1 96.94 73 ASP A CA 1
ATOM 586 C C . ASP A 1 73 ? 8.688 -17.078 -20.984 1 96.94 73 ASP A C 1
ATOM 588 O O . ASP A 1 73 ? 9.156 -16.078 -21.531 1 96.94 73 ASP A O 1
ATOM 592 N N . LEU A 1 74 ? 9.031 -17.422 -19.781 1 96.62 74 LEU A N 1
ATOM 593 C CA . LEU A 1 74 ? 10 -16.672 -19 1 96.62 74 LEU A CA 1
ATOM 594 C C . LEU A 1 74 ? 11.383 -16.734 -19.641 1 96.62 74 LEU A C 1
ATOM 596 O O . LEU A 1 74 ? 12.055 -15.711 -19.766 1 96.62 74 LEU A O 1
ATOM 600 N N . ALA A 1 75 ? 11.82 -17.891 -20.062 1 94.62 75 ALA A N 1
ATOM 601 C CA . ALA A 1 75 ? 13.133 -18.094 -20.672 1 94.62 75 ALA A CA 1
ATOM 602 C C . ALA A 1 75 ? 13.258 -17.281 -21.969 1 94.62 75 ALA A C 1
ATOM 604 O O . ALA A 1 75 ? 14.328 -16.734 -22.266 1 94.62 75 ALA A O 1
ATOM 605 N N . ASN A 1 76 ? 12.188 -17.156 -22.688 1 95.5 76 ASN A N 1
ATOM 606 C CA . ASN A 1 76 ? 12.18 -16.453 -23.969 1 95.5 76 ASN A CA 1
ATOM 607 C C . ASN A 1 76 ? 11.891 -14.969 -23.781 1 95.5 76 ASN A C 1
ATOM 609 O O . ASN A 1 76 ? 11.734 -14.234 -24.766 1 95.5 76 ASN A O 1
ATOM 613 N N . GLU A 1 77 ? 11.641 -14.562 -22.578 1 94.06 77 GLU A N 1
ATOM 614 C CA . GLU A 1 77 ? 11.398 -13.172 -22.219 1 94.06 77 GLU A CA 1
ATOM 615 C C . GLU A 1 77 ? 10.062 -12.68 -22.781 1 94.06 77 GLU A C 1
ATOM 617 O O . GLU A 1 77 ? 9.93 -11.508 -23.141 1 94.06 77 GLU A O 1
ATOM 622 N N . ASN A 1 78 ? 9.102 -13.602 -22.953 1 95.12 78 ASN A N 1
ATOM 623 C CA . ASN A 1 78 ? 7.754 -13.242 -23.375 1 95.12 78 ASN A CA 1
ATOM 624 C C . ASN A 1 78 ? 6.938 -12.688 -22.203 1 95.12 78 ASN A C 1
ATOM 626 O O . ASN A 1 78 ? 5.938 -12 -22.406 1 95.12 78 ASN A O 1
ATOM 630 N N . GLY A 1 79 ? 7.414 -12.992 -21 1 93.62 79 GLY A N 1
ATOM 631 C CA . GLY A 1 79 ? 6.664 -12.633 -19.812 1 93.62 79 GLY A CA 1
ATOM 632 C C . GLY A 1 79 ? 5.52 -13.586 -19.516 1 93.62 79 GLY A C 1
ATOM 633 O O . GLY A 1 79 ? 5.332 -14.57 -20.219 1 93.62 79 GLY A O 1
ATOM 634 N N . ILE A 1 80 ? 4.812 -13.32 -18.406 1 95.19 80 ILE A N 1
ATOM 635 C CA . ILE A 1 80 ? 3.699 -14.156 -17.984 1 95.19 80 ILE A CA 1
ATOM 636 C C . ILE A 1 80 ? 2.385 -13.414 -18.188 1 95.19 80 ILE A C 1
ATOM 638 O O . ILE A 1 80 ? 2.248 -12.258 -17.781 1 95.19 80 ILE A O 1
ATOM 642 N N . GLU A 1 81 ? 1.493 -14.078 -18.875 1 92 81 GLU A N 1
ATOM 643 C CA . GLU A 1 81 ? 0.136 -13.562 -19.031 1 92 81 GLU A CA 1
ATOM 644 C C . GLU A 1 81 ? -0.853 -14.32 -18.156 1 92 81 GLU A C 1
ATOM 646 O O . GLU A 1 81 ? -0.825 -15.555 -18.094 1 92 81 GLU A O 1
ATOM 651 N N . PHE A 1 82 ? -1.666 -13.523 -17.484 1 95.25 82 PHE A N 1
ATOM 652 C CA . PHE A 1 82 ? -2.688 -14.18 -16.672 1 95.25 82 PHE A CA 1
ATOM 653 C C . PHE A 1 82 ? -3.721 -14.867 -17.547 1 95.25 82 PHE A C 1
ATOM 655 O O . PHE A 1 82 ? -4.172 -14.297 -18.547 1 95.25 82 PHE A O 1
ATOM 662 N N . PRO A 1 83 ? -4.086 -16.047 -17.188 1 94.81 83 PRO A N 1
ATOM 663 C CA . PRO A 1 83 ? -5.039 -16.797 -18.016 1 94.81 83 PRO A CA 1
ATOM 664 C C . PRO A 1 83 ? -6.488 -16.391 -17.734 1 94.81 83 PRO A C 1
ATOM 666 O O . PRO A 1 83 ? -7.406 -17.172 -18 1 94.81 83 PRO A O 1
ATOM 669 N N . PHE A 1 84 ? -6.715 -15.203 -17.094 1 91.62 84 PHE A N 1
ATOM 670 C CA . PHE A 1 84 ? -8.023 -14.625 -16.812 1 91.62 84 PHE A CA 1
ATOM 671 C C . PHE A 1 84 ? -7.996 -13.109 -16.969 1 91.62 84 PHE A C 1
ATOM 673 O O . PHE A 1 84 ? -6.922 -12.5 -17 1 91.62 84 PHE A O 1
ATOM 680 N N . GLU A 1 85 ? -9.141 -12.602 -17.141 1 88.5 85 GLU A N 1
ATOM 681 C CA . GLU A 1 85 ? -9.242 -11.148 -17.203 1 88.5 85 GLU A CA 1
ATOM 682 C C . GLU A 1 85 ? -9.273 -10.531 -15.812 1 88.5 85 GLU A C 1
ATOM 684 O O . GLU A 1 85 ? -9.953 -11.039 -14.914 1 88.5 85 GLU A O 1
ATOM 689 N N . ILE A 1 86 ? -8.492 -9.531 -15.68 1 86.31 86 ILE A N 1
ATOM 690 C CA . ILE A 1 86 ? -8.492 -8.805 -14.414 1 86.31 86 ILE A CA 1
ATOM 691 C C . ILE A 1 86 ? -9.578 -7.727 -14.438 1 86.31 86 ILE A C 1
ATOM 693 O O . ILE A 1 86 ? -9.359 -6.641 -14.977 1 86.31 86 ILE A O 1
ATOM 697 N N . GLU A 1 87 ? -10.742 -8.07 -13.984 1 80.06 87 GLU A N 1
ATOM 698 C CA . GLU A 1 87 ? -11.836 -7.102 -13.961 1 80.06 87 GLU A CA 1
ATOM 699 C C . GLU A 1 87 ? -11.75 -6.188 -12.742 1 80.06 87 GLU A C 1
ATOM 701 O O . GLU A 1 87 ? -11.93 -4.977 -12.852 1 80.06 87 GLU A O 1
ATOM 706 N N . GLU A 1 88 ? -11.562 -6.75 -11.602 1 83.12 88 GLU A N 1
ATOM 707 C CA . GLU A 1 88 ? -11.359 -6.047 -10.336 1 83.12 88 GLU A CA 1
ATOM 708 C C . GLU A 1 88 ? -10.094 -6.527 -9.633 1 83.12 88 GLU A C 1
ATOM 710 O O . GLU A 1 88 ? -9.828 -7.73 -9.57 1 83.12 88 GLU A O 1
ATOM 715 N N . ALA A 1 89 ? -9.32 -5.621 -9.289 1 81.94 89 ALA A N 1
ATOM 716 C CA . ALA A 1 89 ? -8.086 -5.969 -8.594 1 81.94 89 ALA A CA 1
ATOM 717 C C . ALA A 1 89 ? -8.266 -5.895 -7.078 1 81.94 89 ALA A C 1
ATOM 719 O O . ALA A 1 89 ? -7.848 -4.926 -6.441 1 81.94 89 ALA A O 1
ATOM 720 N N . ASP A 1 90 ? -8.93 -6.941 -6.574 1 87.31 90 ASP A N 1
ATOM 721 C CA . ASP A 1 90 ? -9.094 -7.004 -5.125 1 87.31 90 ASP A CA 1
ATOM 722 C C . ASP A 1 90 ? -8.844 -8.422 -4.605 1 87.31 90 ASP A C 1
ATOM 724 O O . ASP A 1 90 ? -8.5 -9.312 -5.379 1 87.31 90 ASP A O 1
ATOM 728 N N . VAL A 1 91 ? -9.016 -8.648 -3.344 1 86 91 VAL A N 1
ATOM 729 C CA . VAL A 1 91 ? -8.641 -9.891 -2.682 1 86 91 VAL A CA 1
ATOM 730 C C . VAL A 1 91 ? -9.648 -10.984 -3.025 1 86 91 VAL A C 1
ATOM 732 O O . VAL A 1 91 ? -9.328 -12.18 -2.982 1 86 91 VAL A O 1
ATOM 735 N N . GLU A 1 92 ? -10.828 -10.625 -3.408 1 87.88 92 GLU A N 1
ATOM 736 C CA . GLU A 1 92 ? -11.867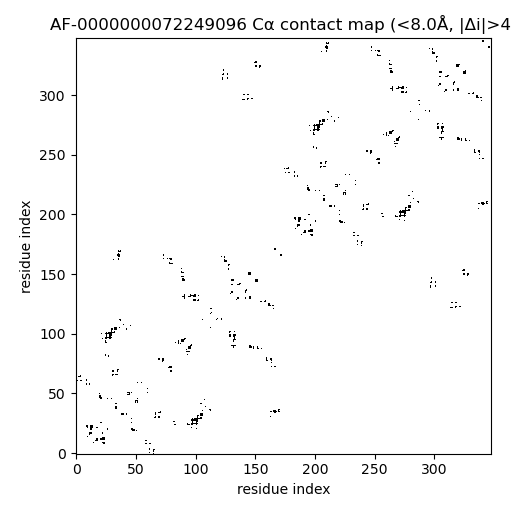 -11.609 -3.697 1 87.88 92 GLU A CA 1
ATOM 737 C C . GLU A 1 92 ? -11.945 -11.906 -5.191 1 87.88 92 GLU A C 1
ATOM 739 O O . GLU A 1 92 ? -12.805 -12.672 -5.633 1 87.88 92 GLU A O 1
ATOM 744 N N . SER A 1 93 ? -11 -11.438 -5.918 1 91.38 93 SER A N 1
ATOM 745 C CA . SER A 1 93 ? -10.969 -11.594 -7.367 1 91.38 93 SER A CA 1
ATOM 746 C C . SER A 1 93 ? -10.125 -12.789 -7.781 1 91.38 93 SER A C 1
ATOM 748 O O . SER A 1 93 ? -9.523 -13.453 -6.934 1 91.38 93 SER A O 1
ATOM 750 N N . SER A 1 94 ? -10.133 -13.055 -9.102 1 95.12 94 SER A N 1
ATOM 751 C CA . SER A 1 94 ? -9.25 -14.07 -9.664 1 95.12 94 SER A CA 1
ATOM 752 C C . SER A 1 94 ? -7.789 -13.781 -9.344 1 95.12 94 SER A C 1
ATOM 754 O O . SER A 1 94 ? -7.012 -14.695 -9.078 1 95.12 94 SER A O 1
ATOM 756 N N . LEU A 1 95 ? -7.527 -12.516 -9.328 1 96.56 95 LEU A N 1
ATOM 757 C CA . LEU A 1 95 ? -6.16 -12.125 -8.992 1 96.56 95 LEU A CA 1
ATOM 758 C C . LEU A 1 95 ? -5.852 -12.438 -7.531 1 96.56 95 LEU A C 1
ATOM 760 O O . LEU A 1 95 ? -4.727 -12.812 -7.199 1 96.56 95 LEU A O 1
ATOM 764 N N . GLY A 1 96 ? -6.848 -12.25 -6.676 1 95.88 96 GLY A N 1
ATOM 765 C CA . GLY A 1 96 ? -6.703 -12.688 -5.297 1 95.88 96 GLY A CA 1
ATOM 766 C C . GLY A 1 96 ? -6.422 -14.172 -5.168 1 95.88 96 GLY A C 1
ATOM 767 O O . GLY A 1 96 ? -5.473 -14.57 -4.492 1 95.88 96 GLY A O 1
ATOM 768 N N . ASP A 1 97 ? -7.227 -14.938 -5.844 1 96.56 97 ASP A N 1
ATOM 769 C CA . ASP A 1 97 ? -7.031 -16.391 -5.848 1 96.56 97 ASP A CA 1
ATOM 770 C C . ASP A 1 97 ? -5.652 -16.75 -6.391 1 96.56 97 ASP A C 1
ATOM 772 O O . ASP A 1 97 ? -4.977 -17.625 -5.844 1 96.56 97 ASP A O 1
ATOM 776 N N . TRP A 1 98 ? -5.32 -16.078 -7.469 1 98.25 98 TRP A N 1
ATOM 777 C CA . TRP A 1 98 ? -4.012 -16.281 -8.078 1 98.25 98 TRP A CA 1
ATOM 778 C C . TRP A 1 98 ? -2.896 -16.031 -7.066 1 98.25 98 TRP A C 1
ATOM 780 O O . TRP A 1 98 ? -1.974 -16.844 -6.938 1 98.25 98 TRP A O 1
ATOM 790 N N . SER A 1 99 ? -3 -14.977 -6.355 1 97.81 99 SER A N 1
ATOM 791 C CA . SER A 1 99 ? -1.978 -14.578 -5.391 1 97.81 99 SER A CA 1
ATOM 792 C C . SER A 1 99 ? -1.901 -15.57 -4.23 1 97.81 99 SER A C 1
ATOM 794 O O . SER A 1 99 ? -0.819 -15.828 -3.703 1 97.81 99 SER A O 1
ATOM 796 N N . VAL A 1 100 ? -3.025 -16.094 -3.83 1 97.19 100 VAL A N 1
ATOM 797 C CA . VAL A 1 100 ? -3.045 -17.109 -2.783 1 97.19 100 VAL A CA 1
ATOM 798 C C . VAL A 1 100 ? -2.229 -18.328 -3.221 1 97.19 100 VAL A C 1
ATOM 800 O O . VAL A 1 100 ? -1.409 -18.844 -2.457 1 97.19 100 VAL A O 1
ATOM 803 N N . GLY A 1 101 ? -2.434 -18.781 -4.402 1 98.25 101 GLY A N 1
ATOM 804 C CA . GLY A 1 101 ? -1.655 -19.891 -4.93 1 98.25 101 GLY A CA 1
ATOM 805 C C . GLY A 1 101 ? -0.163 -19.609 -4.953 1 98.25 101 GLY A C 1
ATOM 806 O O . GLY A 1 101 ? 0.636 -20.469 -4.559 1 98.25 101 GLY A O 1
ATOM 807 N N . PHE A 1 102 ? 0.188 -18.438 -5.441 1 98.69 102 PHE A N 1
ATOM 808 C CA . PHE A 1 102 ? 1.59 -18.031 -5.512 1 98.69 102 PHE A CA 1
ATOM 809 C C . PHE A 1 102 ? 2.229 -18.062 -4.129 1 98.69 102 PHE A C 1
ATOM 811 O O . PHE A 1 102 ? 3.289 -18.656 -3.939 1 98.69 102 PHE A O 1
ATOM 818 N N . VAL A 1 103 ? 1.593 -17.422 -3.217 1 97.44 103 VAL A N 1
ATOM 819 C CA . VAL A 1 103 ? 2.143 -17.281 -1.872 1 97.44 103 VAL A CA 1
ATOM 820 C C . VAL A 1 103 ? 2.207 -18.656 -1.195 1 97.44 103 VAL A C 1
ATOM 822 O O . VAL A 1 103 ? 3.176 -18.969 -0.496 1 97.44 103 VAL A O 1
ATOM 825 N N . ASP A 1 104 ? 1.182 -19.453 -1.377 1 97 104 ASP A N 1
ATOM 826 C CA . ASP A 1 104 ? 1.199 -20.812 -0.842 1 97 104 ASP A CA 1
ATOM 827 C C . ASP A 1 104 ? 2.439 -21.578 -1.31 1 97 104 ASP A C 1
ATOM 829 O O . ASP A 1 104 ? 3.135 -22.203 -0.503 1 97 104 ASP A O 1
ATOM 833 N N . ALA A 1 105 ? 2.674 -21.531 -2.596 1 98.19 105 ALA A N 1
ATOM 834 C CA . ALA A 1 105 ? 3.824 -22.219 -3.162 1 98.19 105 ALA A CA 1
ATOM 835 C C . ALA A 1 105 ? 5.129 -21.688 -2.58 1 98.19 105 ALA A C 1
ATOM 837 O O . ALA A 1 105 ? 6.039 -22.469 -2.266 1 98.19 105 ALA A O 1
ATOM 838 N N . MET A 1 106 ? 5.223 -20.375 -2.479 1 97.06 106 MET A N 1
ATOM 839 C CA . MET A 1 106 ? 6.41 -19.75 -1.908 1 97.06 106 MET A CA 1
ATOM 840 C C . MET A 1 106 ? 6.672 -20.266 -0.497 1 97.06 106 MET A C 1
ATOM 842 O O . MET A 1 106 ? 7.812 -20.578 -0.147 1 97.06 106 MET A O 1
ATOM 846 N N . PHE A 1 107 ? 5.633 -20.5 0.293 1 95.62 107 PHE A N 1
ATOM 847 C CA . PHE A 1 107 ? 5.773 -20.891 1.688 1 95.62 107 PHE A CA 1
ATOM 848 C C . PHE A 1 107 ? 6.145 -22.359 1.798 1 95.62 107 PHE A C 1
ATOM 850 O O . PHE A 1 107 ? 6.707 -22.797 2.809 1 95.62 107 PHE A O 1
ATOM 857 N N . LEU A 1 108 ? 5.82 -23.172 0.799 1 97.19 108 LEU A N 1
ATOM 858 C CA . LEU A 1 108 ? 6.188 -24.578 0.791 1 97.19 108 LEU A CA 1
ATOM 859 C C . LEU A 1 108 ? 7.703 -24.75 0.711 1 97.19 108 LEU A C 1
ATOM 861 O O . LEU A 1 108 ? 8.234 -25.797 1.057 1 97.19 108 LEU A O 1
ATOM 865 N N . ASN A 1 109 ? 8.352 -23.766 0.229 1 96.56 109 ASN A N 1
ATOM 866 C CA . ASN A 1 109 ? 9.797 -23.75 0.054 1 96.56 109 ASN A CA 1
ATOM 867 C C . ASN A 1 109 ? 10.422 -22.484 0.642 1 96.56 109 ASN A C 1
ATOM 869 O O . ASN A 1 109 ? 11.266 -21.844 0.008 1 96.56 109 ASN A O 1
ATOM 873 N N . GLU A 1 110 ? 9.953 -22.094 1.82 1 94 110 GLU A N 1
ATOM 874 C CA . GLU A 1 110 ? 10.234 -20.812 2.441 1 94 110 GLU A CA 1
ATOM 875 C C . GLU A 1 110 ? 11.734 -20.594 2.6 1 94 110 GLU A C 1
ATOM 877 O O . GLU A 1 110 ? 12.258 -19.531 2.252 1 94 110 GLU A O 1
ATOM 882 N N . ASP A 1 111 ? 12.508 -21.594 3.078 1 93.75 111 ASP A N 1
ATOM 883 C CA . ASP A 1 111 ? 13.938 -21.438 3.342 1 93.75 111 ASP A CA 1
ATOM 884 C C . ASP A 1 111 ? 14.695 -21.078 2.066 1 93.75 111 ASP A C 1
ATOM 886 O O . ASP A 1 111 ? 15.602 -20.25 2.092 1 93.75 111 ASP A O 1
ATOM 890 N N . ALA A 1 112 ? 14.32 -21.688 0.995 1 93.88 112 ALA A N 1
ATOM 891 C CA . ALA A 1 112 ? 15.008 -21.453 -0.271 1 93.88 112 ALA A CA 1
ATOM 892 C C . ALA A 1 112 ? 14.656 -20.078 -0.834 1 93.88 112 ALA A C 1
ATOM 894 O O . ALA A 1 112 ? 15.5 -19.422 -1.452 1 93.88 112 ALA A O 1
ATOM 895 N N . TRP A 1 113 ? 13.414 -19.625 -0.639 1 94.94 113 TRP A N 1
ATOM 896 C CA . TRP A 1 113 ? 12.953 -18.328 -1.127 1 94.94 113 TRP A CA 1
ATOM 897 C C . TRP A 1 113 ? 13.602 -17.188 -0.339 1 94.94 113 TRP A C 1
ATOM 899 O O . TRP A 1 113 ? 14.016 -16.188 -0.917 1 94.94 113 TRP A O 1
ATOM 909 N N . PHE A 1 114 ? 13.602 -17.359 0.95 1 89.75 114 PHE A N 1
ATOM 910 C CA . PHE A 1 114 ? 14 -16.266 1.822 1 89.75 114 PHE A CA 1
ATOM 911 C C . PHE A 1 114 ? 15.461 -16.406 2.238 1 89.75 114 PHE A C 1
ATOM 913 O O . PHE A 1 114 ? 15.797 -16.203 3.406 1 89.75 114 PHE A O 1
ATOM 920 N N . ALA A 1 115 ? 16.25 -16.734 1.268 1 85.69 115 ALA A N 1
ATOM 921 C CA . ALA A 1 115 ? 17.688 -16.688 1.521 1 85.69 115 ALA A CA 1
ATOM 922 C C . ALA A 1 115 ? 18.141 -15.281 1.878 1 85.69 115 ALA A C 1
ATOM 924 O O . ALA A 1 115 ? 17.672 -14.305 1.293 1 85.69 115 ALA A O 1
ATOM 925 N N . PRO A 1 116 ? 19.031 -15.102 2.85 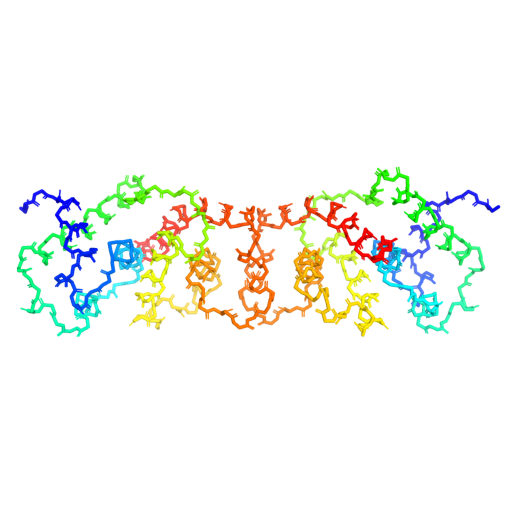1 84.94 116 PRO A N 1
ATOM 926 C CA . PRO A 1 116 ? 19.422 -13.797 3.387 1 84.94 116 PRO A CA 1
ATOM 927 C C . PRO A 1 116 ? 19.875 -12.82 2.303 1 84.94 116 PRO A C 1
ATOM 929 O O . PRO A 1 116 ? 19.625 -11.617 2.398 1 84.94 116 PRO A O 1
ATOM 932 N N . GLU A 1 117 ? 20.5 -13.32 1.263 1 85.19 117 GLU A N 1
ATOM 933 C CA . GLU A 1 117 ? 21.031 -12.453 0.219 1 85.19 117 GLU A CA 1
ATOM 934 C C . GLU A 1 117 ? 19.922 -11.781 -0.571 1 85.19 117 GLU A C 1
ATOM 936 O O . GLU A 1 117 ? 20.125 -10.742 -1.198 1 85.19 117 GLU A O 1
ATOM 941 N N . TYR A 1 118 ? 18.672 -12.336 -0.503 1 86 118 TYR A N 1
ATOM 942 C CA . TYR A 1 118 ? 17.594 -11.852 -1.362 1 86 118 TYR A CA 1
ATOM 943 C C . TYR A 1 118 ? 16.453 -11.289 -0.535 1 86 118 TYR A C 1
ATOM 945 O O . TYR A 1 118 ? 15.445 -10.836 -1.086 1 86 118 TYR A O 1
ATOM 953 N N . GLU A 1 119 ? 16.547 -11.281 0.677 1 88.44 119 GLU A N 1
ATOM 954 C CA . GLU A 1 119 ? 15.406 -11.047 1.562 1 88.44 119 GLU A CA 1
ATOM 955 C C . GLU A 1 119 ? 14.703 -9.734 1.227 1 88.44 119 GLU A C 1
ATOM 957 O O . GLU A 1 119 ? 13.5 -9.719 0.985 1 88.44 119 GLU A O 1
ATOM 962 N N . GLU A 1 120 ? 15.477 -8.633 1.181 1 88.69 120 GLU A N 1
ATOM 963 C CA . GLU A 1 120 ? 14.875 -7.328 0.923 1 88.69 120 GLU A CA 1
ATOM 964 C C . GLU A 1 120 ? 14.25 -7.273 -0.468 1 88.69 120 GLU A C 1
ATOM 966 O O . GLU A 1 120 ? 13.117 -6.824 -0.627 1 88.69 120 GLU A O 1
ATOM 971 N N . GLN A 1 121 ? 14.984 -7.734 -1.438 1 93.81 121 GLN A N 1
ATOM 972 C CA . GLN A 1 121 ? 14.5 -7.73 -2.814 1 93.81 121 GLN A CA 1
ATOM 973 C C . GLN A 1 121 ? 13.273 -8.625 -2.967 1 93.81 121 GLN A C 1
ATOM 975 O O . GLN A 1 121 ? 12.336 -8.289 -3.697 1 93.81 121 GLN A O 1
ATOM 980 N N . LEU A 1 122 ? 13.375 -9.711 -2.279 1 95.75 122 LEU A N 1
ATOM 981 C CA . LEU A 1 122 ? 12.258 -10.641 -2.332 1 95.75 122 LEU A CA 1
ATOM 982 C C . LEU A 1 122 ? 10.984 -10 -1.787 1 95.75 122 LEU A C 1
ATOM 984 O O . LEU A 1 122 ? 9.922 -10.094 -2.404 1 95.75 122 LEU A O 1
ATOM 988 N N . ILE A 1 123 ? 11.117 -9.352 -0.665 1 93.88 123 ILE A N 1
ATOM 989 C CA . ILE A 1 123 ? 9.977 -8.688 -0.041 1 93.88 123 ILE A CA 1
ATOM 990 C C . ILE A 1 123 ? 9.406 -7.637 -0.988 1 93.88 123 ILE A C 1
ATOM 992 O O . ILE A 1 123 ? 8.195 -7.555 -1.176 1 93.88 123 ILE A O 1
ATOM 996 N N . ASP A 1 124 ? 10.266 -6.883 -1.675 1 96 124 ASP A N 1
ATOM 997 C CA . ASP A 1 124 ? 9.828 -5.859 -2.621 1 96 124 ASP A CA 1
ATOM 998 C C . ASP A 1 124 ? 9.055 -6.477 -3.783 1 96 124 ASP A C 1
ATOM 1000 O O . ASP A 1 124 ? 7.957 -6.027 -4.113 1 96 124 ASP A O 1
ATOM 1004 N N . LEU A 1 125 ? 9.625 -7.551 -4.309 1 97.56 125 LEU A N 1
ATOM 1005 C CA . LEU A 1 125 ? 9.109 -8.117 -5.547 1 97.56 125 LEU A CA 1
ATOM 1006 C C . LEU A 1 125 ? 7.824 -8.906 -5.285 1 97.56 125 LEU A C 1
ATOM 1008 O O . LEU A 1 125 ? 6.965 -9.008 -6.164 1 97.56 125 LEU A O 1
ATOM 1012 N N . THR A 1 126 ? 7.602 -9.367 -4.031 1 97.12 126 THR A N 1
ATOM 1013 C CA . THR A 1 126 ? 6.449 -10.219 -3.758 1 97.12 126 THR A CA 1
ATOM 1014 C C . THR A 1 126 ? 5.344 -9.422 -3.066 1 97.12 126 THR A C 1
ATOM 1016 O O . THR A 1 126 ? 4.25 -9.945 -2.834 1 97.12 126 THR A O 1
ATOM 1019 N N . LEU A 1 127 ? 5.57 -8.18 -2.867 1 96 127 LEU A N 1
ATOM 1020 C CA . LEU A 1 127 ? 4.633 -7.32 -2.152 1 96 127 LEU A CA 1
ATOM 1021 C C . LEU A 1 127 ? 3.244 -7.395 -2.777 1 96 127 LEU A C 1
ATOM 1023 O O . LEU A 1 127 ? 2.258 -7.648 -2.082 1 96 127 LEU A O 1
ATOM 1027 N N . PRO A 1 128 ? 3.096 -7.227 -4.129 1 96.94 128 PRO A N 1
ATOM 1028 C CA . PRO A 1 128 ? 1.755 -7.262 -4.719 1 96.94 128 PRO A CA 1
ATOM 1029 C C . PRO A 1 128 ? 1.016 -8.562 -4.426 1 96.94 128 PRO A C 1
ATOM 1031 O O . PRO A 1 128 ? -0.162 -8.547 -4.059 1 96.94 128 PRO A O 1
ATOM 1034 N N . MET A 1 129 ? 1.744 -9.633 -4.523 1 97.19 129 MET A N 1
ATOM 1035 C CA . MET A 1 129 ? 1.125 -10.938 -4.328 1 97.19 129 MET A CA 1
ATOM 1036 C C . MET A 1 129 ? 0.723 -11.141 -2.871 1 97.19 129 MET A C 1
ATOM 1038 O O . MET A 1 129 ? -0.35 -11.68 -2.586 1 97.19 129 MET A O 1
ATOM 1042 N N . MET A 1 130 ? 1.534 -10.711 -1.964 1 94.94 130 MET A N 1
ATOM 1043 C CA . MET A 1 130 ? 1.224 -10.805 -0.54 1 94.94 130 MET A CA 1
ATOM 1044 C C . MET A 1 130 ? -0.043 -10.023 -0.208 1 94.94 130 MET A C 1
ATOM 1046 O O . MET A 1 130 ? -0.897 -10.508 0.538 1 94.94 130 MET A O 1
ATOM 1050 N N . VAL A 1 131 ? -0.14 -8.828 -0.77 1 94.06 131 VAL A N 1
ATOM 1051 C CA . VAL A 1 131 ? -1.279 -7.957 -0.5 1 94.06 131 VAL A CA 1
ATOM 1052 C C . VAL A 1 131 ? -2.553 -8.586 -1.063 1 94.06 131 VAL A C 1
ATOM 1054 O O . VAL A 1 131 ? -3.568 -8.672 -0.369 1 94.06 131 VAL A O 1
ATOM 1057 N N . PHE A 1 132 ? -2.537 -9.062 -2.279 1 95.31 132 PHE A N 1
ATOM 1058 C CA . PHE A 1 132 ? -3.721 -9.617 -2.93 1 95.31 132 PHE A CA 1
ATOM 1059 C C . PHE A 1 132 ? -4.129 -10.938 -2.285 1 95.31 132 PHE A C 1
ATOM 1061 O O . PHE A 1 132 ? -5.301 -11.312 -2.326 1 95.31 132 PHE A O 1
ATOM 1068 N N . SER A 1 133 ? -3.17 -11.664 -1.67 1 94.56 133 SER A N 1
ATOM 1069 C CA . SER A 1 133 ? -3.479 -12.945 -1.046 1 94.56 133 SER A CA 1
ATOM 1070 C C . SER A 1 133 ? -4.309 -12.758 0.219 1 94.56 133 SER A C 1
ATOM 1072 O O . SER A 1 133 ? -4.961 -13.695 0.682 1 94.56 133 SER A O 1
ATOM 1074 N N . GLY A 1 134 ? -4.168 -11.562 0.85 1 89.19 134 GLY A N 1
ATOM 1075 C CA . GLY A 1 134 ? -4.914 -11.273 2.064 1 89.19 134 GLY A CA 1
ATOM 1076 C C . GLY A 1 134 ? -4.344 -11.953 3.293 1 89.19 134 GLY A C 1
ATOM 1077 O O . GLY A 1 134 ? -5.051 -12.148 4.285 1 89.19 134 GLY A O 1
ATOM 1078 N N . ILE A 1 135 ? -3.17 -12.43 3.361 1 76.38 135 ILE A N 1
ATOM 1079 C CA . ILE A 1 135 ? -2.562 -13.195 4.445 1 76.38 135 ILE A CA 1
ATOM 1080 C C . ILE A 1 135 ? -2.545 -12.352 5.723 1 76.38 135 ILE A C 1
ATOM 1082 O O . ILE A 1 135 ? -2.676 -12.883 6.824 1 76.38 135 ILE A O 1
ATOM 1086 N N . ASP A 1 136 ? -2.377 -11.094 5.84 1 71.94 136 ASP A N 1
ATOM 1087 C CA . ASP A 1 136 ? -2.344 -10.25 7.031 1 71.94 136 ASP A CA 1
ATOM 1088 C C . ASP A 1 136 ? -3.664 -9.5 7.215 1 71.94 136 ASP A C 1
ATOM 1090 O O . ASP A 1 136 ? -3.674 -8.281 7.387 1 71.94 136 ASP A O 1
ATOM 1094 N N . GLU A 1 137 ? -4.707 -10.219 7.422 1 67.06 137 GLU A N 1
ATOM 1095 C CA . GLU A 1 137 ? -6.047 -9.641 7.406 1 67.06 137 GLU A CA 1
ATOM 1096 C C . GLU A 1 137 ? -6.363 -8.953 8.734 1 67.06 137 GLU A C 1
ATOM 1098 O O . GLU A 1 137 ? -7.246 -8.094 8.797 1 67.06 137 GLU A O 1
ATOM 1103 N N . GLU A 1 138 ? -5.516 -9.133 9.625 1 78.31 138 GLU A N 1
ATOM 1104 C CA . GLU A 1 138 ? -5.879 -8.602 10.938 1 78.31 138 GLU A CA 1
ATOM 1105 C C . GLU A 1 138 ? -5.301 -7.203 11.148 1 78.31 138 GLU A C 1
ATOM 1107 O O . GLU A 1 138 ? -5.645 -6.527 12.117 1 78.31 138 GLU A O 1
ATOM 1112 N N . ASP A 1 139 ? -4.605 -6.781 10.281 1 82.12 139 ASP A N 1
ATOM 1113 C CA . ASP A 1 139 ? -4.023 -5.449 10.398 1 82.12 139 ASP A CA 1
ATOM 1114 C C . ASP A 1 139 ? -4.906 -4.402 9.719 1 82.12 139 ASP A C 1
ATOM 1116 O O . ASP A 1 139 ? -5.062 -4.414 8.492 1 82.12 139 ASP A O 1
ATOM 1120 N N . PRO A 1 140 ? -5.441 -3.508 10.516 1 84.88 140 PRO A N 1
ATOM 1121 C CA . PRO A 1 140 ? -6.371 -2.529 9.945 1 84.88 140 PRO A CA 1
ATOM 1122 C C . PRO A 1 140 ? -5.727 -1.661 8.867 1 84.88 140 PRO A C 1
ATOM 1124 O O . PRO A 1 140 ? -6.406 -1.236 7.926 1 84.88 140 PRO A O 1
ATOM 1127 N N . GLN A 1 141 ? -4.492 -1.37 9 1 84.19 141 GLN A N 1
ATOM 1128 C CA . GLN A 1 141 ? -3.803 -0.579 7.98 1 84.19 141 GLN A CA 1
ATOM 1129 C C . GLN A 1 141 ? -3.709 -1.34 6.664 1 84.19 141 GLN A C 1
ATOM 1131 O O . GLN A 1 141 ? -3.939 -0.77 5.594 1 84.19 141 GLN A O 1
ATOM 1136 N N . MET A 1 142 ? -3.457 -2.619 6.801 1 87 142 MET A N 1
ATOM 1137 C CA . MET A 1 142 ? -3.371 -3.443 5.598 1 87 142 MET A CA 1
ATOM 1138 C C . MET A 1 142 ? -4.742 -3.6 4.945 1 87 142 MET A C 1
ATOM 1140 O O . MET A 1 142 ? -4.852 -3.627 3.721 1 87 142 MET A O 1
ATOM 1144 N N . GLU A 1 143 ? -5.691 -3.701 5.762 1 89.12 143 GLU A N 1
ATOM 1145 C CA . GLU A 1 143 ? -7.055 -3.773 5.238 1 89.12 143 GLU A CA 1
ATOM 1146 C C . GLU A 1 143 ? -7.418 -2.504 4.473 1 89.12 143 GLU A C 1
ATOM 1148 O O . GLU A 1 143 ? -8.102 -2.566 3.447 1 89.12 143 GLU A O 1
ATOM 1153 N N . SER A 1 144 ? -7.035 -1.407 5.027 1 89.88 144 SER A N 1
ATOM 1154 C CA . SER A 1 144 ? -7.273 -0.137 4.352 1 89.88 144 SER A CA 1
ATOM 1155 C C . SER A 1 144 ? -6.59 -0.096 2.99 1 89.88 144 SER A C 1
ATOM 1157 O O . SER A 1 144 ? -7.16 0.396 2.016 1 89.88 144 SER A O 1
ATOM 1159 N N . PHE A 1 145 ? -5.426 -0.663 2.943 1 89.44 145 PHE A N 1
ATOM 1160 C CA . PHE A 1 145 ? -4.719 -0.766 1.674 1 89.44 145 PHE A CA 1
ATOM 1161 C C . PHE A 1 145 ? -5.539 -1.552 0.658 1 89.44 145 PHE A C 1
ATOM 1163 O O . PHE A 1 145 ? -5.695 -1.124 -0.487 1 89.44 145 PHE A O 1
ATOM 1170 N N . ARG A 1 146 ? -6.055 -2.566 1.071 1 91.81 146 ARG A N 1
ATOM 1171 C CA . ARG A 1 146 ? -6.773 -3.471 0.182 1 91.81 146 ARG A CA 1
ATOM 1172 C C . ARG A 1 146 ? -8.078 -2.846 -0.292 1 91.81 146 ARG A C 1
ATOM 1174 O O . ARG A 1 146 ? -8.609 -3.217 -1.343 1 91.81 146 ARG A O 1
ATOM 1181 N N . ARG A 1 147 ? -8.547 -1.87 0.483 1 91.88 147 ARG A N 1
ATOM 1182 C CA . ARG A 1 147 ? -9.789 -1.194 0.106 1 91.88 147 ARG A CA 1
ATOM 1183 C C . ARG A 1 147 ? -9.508 -0.031 -0.839 1 91.88 147 ARG A C 1
ATOM 1185 O O . ARG A 1 147 ? -10.43 0.529 -1.432 1 91.88 147 ARG A O 1
ATOM 1192 N N . ASN A 1 148 ? -8.242 0.322 -0.983 1 93.94 148 ASN A N 1
ATOM 1193 C CA . ASN A 1 148 ? -7.855 1.401 -1.885 1 93.94 148 ASN A CA 1
ATOM 1194 C C . ASN A 1 148 ? -7.699 0.904 -3.318 1 93.94 148 ASN A C 1
ATOM 1196 O O . ASN A 1 148 ? -6.648 0.372 -3.686 1 93.94 148 ASN A O 1
ATOM 1200 N N . GLY A 1 149 ? -8.664 1.107 -4.102 1 93.38 149 GLY A N 1
ATOM 1201 C CA . GLY A 1 149 ? -8.703 0.597 -5.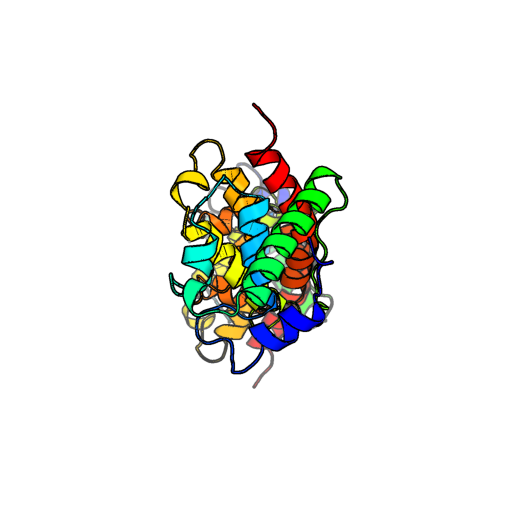461 1 93.38 149 GLY A CA 1
ATOM 1202 C C . GLY A 1 149 ? -7.543 1.067 -6.312 1 93.38 149 GLY A C 1
ATOM 1203 O O . GLY A 1 149 ? -7 0.301 -7.109 1 93.38 149 GLY A O 1
ATOM 1204 N N . GLN A 1 150 ? -7.148 2.271 -6.133 1 93.62 150 GLN A N 1
ATOM 1205 C CA . GLN A 1 150 ? -6.062 2.822 -6.934 1 93.62 150 GLN A CA 1
ATOM 1206 C C . GLN A 1 150 ? -4.734 2.145 -6.602 1 93.62 150 GLN A C 1
ATOM 1208 O O . GLN A 1 150 ? -3.951 1.831 -7.5 1 93.62 150 GLN A O 1
ATOM 1213 N N . LEU A 1 151 ? -4.461 1.99 -5.348 1 95.06 151 LEU A N 1
ATOM 1214 C CA . LEU A 1 151 ? -3.23 1.321 -4.934 1 95.06 151 LEU A CA 1
ATOM 1215 C C . LEU A 1 151 ? -3.209 -0.124 -5.418 1 95.06 151 LEU A C 1
ATOM 1217 O O . LEU A 1 151 ? -2.184 -0.605 -5.902 1 95.06 151 LEU A O 1
ATOM 1221 N N . MET A 1 152 ? -4.344 -0.77 -5.34 1 95.62 152 MET A N 1
ATOM 1222 C CA . MET A 1 152 ? -4.445 -2.162 -5.77 1 95.62 152 MET A CA 1
ATOM 1223 C C . MET A 1 152 ? -4.219 -2.283 -7.273 1 95.62 152 MET A C 1
ATOM 1225 O O . MET A 1 152 ? -3.582 -3.232 -7.734 1 95.62 152 MET A O 1
ATOM 1229 N N . ASP A 1 153 ? -4.758 -1.333 -8.016 1 95.44 153 ASP A N 1
ATOM 1230 C CA . ASP A 1 153 ? -4.535 -1.323 -9.461 1 95.44 153 ASP A CA 1
ATOM 1231 C C . ASP A 1 153 ? -3.047 -1.22 -9.781 1 95.44 153 ASP A C 1
ATOM 1233 O O . ASP A 1 153 ? -2.549 -1.915 -10.672 1 95.44 153 ASP A O 1
ATOM 1237 N N . GLU A 1 154 ? -2.381 -0.359 -9.055 1 94.88 154 GLU A N 1
ATOM 1238 C CA . GLU A 1 154 ? -0.948 -0.192 -9.281 1 94.88 154 GLU A CA 1
ATOM 1239 C C . GLU A 1 154 ? -0.186 -1.475 -8.953 1 94.88 154 GLU A C 1
ATOM 1241 O O . GLU A 1 154 ? 0.703 -1.879 -9.711 1 94.88 154 GLU A O 1
ATOM 1246 N N . LEU A 1 155 ? -0.533 -2.088 -7.895 1 96.38 155 LEU A N 1
ATOM 1247 C CA . LEU A 1 155 ? 0.109 -3.338 -7.504 1 96.38 155 LEU A CA 1
ATOM 1248 C C . LEU A 1 155 ? -0.118 -4.418 -8.555 1 96.38 155 LEU A C 1
ATOM 1250 O O . LEU A 1 155 ? 0.813 -5.141 -8.922 1 96.38 155 LEU A O 1
ATOM 1254 N N . ALA A 1 156 ? -1.345 -4.504 -9.031 1 96.19 156 ALA A N 1
ATOM 1255 C CA . ALA A 1 156 ? -1.68 -5.496 -10.047 1 96.19 156 ALA A CA 1
ATOM 1256 C C . ALA A 1 156 ? -0.815 -5.32 -11.297 1 96.19 156 ALA A C 1
ATOM 1258 O O . ALA A 1 156 ? -0.343 -6.297 -11.875 1 96.19 156 ALA A O 1
ATOM 1259 N N . GLU A 1 157 ? -0.611 -4.105 -11.625 1 95 157 GLU A N 1
ATOM 1260 C CA . GLU A 1 157 ? 0.131 -3.777 -12.844 1 95 157 GLU A CA 1
ATOM 1261 C C . GLU A 1 157 ? 1.601 -4.172 -12.711 1 95 157 GLU A C 1
ATOM 1263 O O . GLU A 1 157 ? 2.283 -4.379 -13.719 1 95 157 GLU A O 1
ATOM 1268 N N . GLU A 1 158 ? 2.072 -4.301 -11.523 1 96.44 158 GLU A N 1
ATOM 1269 C CA . GLU A 1 158 ? 3.492 -4.555 -11.305 1 96.44 158 GLU A CA 1
ATOM 1270 C C . GLU A 1 158 ? 3.799 -6.047 -11.344 1 96.44 158 GLU A C 1
ATOM 1272 O O . GLU A 1 158 ? 4.953 -6.445 -11.5 1 96.44 158 GLU A O 1
ATOM 1277 N N . ILE A 1 159 ? 2.838 -6.891 -11.242 1 97.62 159 ILE A N 1
ATOM 1278 C CA . ILE A 1 159 ? 3.033 -8.312 -10.992 1 97.62 159 ILE A CA 1
ATOM 1279 C C . ILE A 1 159 ? 3.814 -8.938 -12.141 1 97.62 159 ILE A C 1
ATOM 1281 O O . ILE A 1 159 ? 4.828 -9.609 -11.922 1 97.62 159 ILE A O 1
ATOM 1285 N N . PRO A 1 160 ? 3.434 -8.695 -13.375 1 96.88 160 PRO A N 1
ATOM 1286 C CA . PRO A 1 160 ? 4.16 -9.359 -14.461 1 96.88 160 PRO A CA 1
ATOM 1287 C C . PRO A 1 160 ? 5.645 -9.008 -14.477 1 96.88 160 PRO A C 1
ATOM 1289 O O . PRO A 1 160 ? 6.492 -9.891 -14.602 1 96.88 160 PRO A O 1
ATOM 1292 N N . ASP A 1 161 ? 5.992 -7.75 -14.312 1 97.06 161 ASP A N 1
ATOM 1293 C CA . ASP A 1 161 ? 7.391 -7.324 -14.289 1 97.06 161 ASP A CA 1
ATOM 1294 C C . ASP A 1 161 ? 8.125 -7.914 -13.086 1 97.06 161 ASP A C 1
ATOM 1296 O O . ASP A 1 161 ? 9.297 -8.289 -13.188 1 97.06 161 ASP A O 1
ATOM 1300 N N . ASN A 1 162 ? 7.418 -7.926 -11.961 1 98.12 162 ASN A N 1
ATOM 1301 C CA . ASN A 1 162 ? 8.031 -8.484 -10.758 1 98.12 162 ASN A CA 1
ATOM 1302 C C . ASN A 1 162 ? 8.336 -9.969 -10.922 1 98.12 162 ASN A C 1
ATOM 1304 O O . ASN A 1 162 ? 9.367 -10.453 -10.438 1 98.12 162 ASN A O 1
ATOM 1308 N N . LEU A 1 163 ? 7.461 -10.68 -11.625 1 98.31 163 LEU A N 1
ATOM 1309 C CA . LEU A 1 163 ? 7.707 -12.094 -11.898 1 98.31 163 LEU A CA 1
ATOM 1310 C C . LEU A 1 163 ? 8.977 -12.273 -12.727 1 98.31 163 LEU A C 1
ATOM 1312 O O . LEU A 1 163 ? 9.781 -13.164 -12.445 1 98.31 163 LEU A O 1
ATOM 1316 N N . ASN A 1 164 ? 9.125 -11.461 -13.719 1 97.56 164 ASN A N 1
ATOM 1317 C CA . ASN A 1 164 ? 10.328 -11.516 -14.531 1 97.56 164 ASN A CA 1
ATOM 1318 C C . ASN A 1 164 ? 11.586 -11.273 -13.695 1 97.56 164 ASN A C 1
ATOM 1320 O O . ASN A 1 164 ? 12.586 -11.977 -13.852 1 97.56 164 ASN A O 1
ATOM 1324 N N . GLU A 1 165 ? 11.555 -10.297 -12.828 1 96.75 165 GLU A N 1
ATOM 1325 C CA . GLU A 1 165 ? 12.695 -9.977 -11.969 1 96.75 165 GLU A CA 1
ATOM 1326 C C . GLU A 1 165 ? 13 -11.125 -11.008 1 96.75 165 GLU A C 1
ATOM 1328 O O . GLU A 1 165 ? 14.164 -11.445 -10.758 1 96.75 165 GLU A O 1
ATOM 1333 N N . LEU A 1 166 ? 11.953 -11.703 -10.477 1 97.44 166 LEU A N 1
ATOM 1334 C CA . LEU A 1 166 ? 12.125 -12.859 -9.617 1 97.44 166 LEU A CA 1
ATOM 1335 C C . LEU A 1 166 ? 12.82 -13.992 -10.359 1 97.44 166 LEU A C 1
ATOM 1337 O O . LEU A 1 166 ? 13.742 -14.617 -9.828 1 97.44 166 LEU A O 1
ATOM 1341 N N . TYR A 1 167 ? 12.312 -14.234 -11.609 1 97.44 167 TYR A N 1
ATOM 1342 C CA . TYR A 1 167 ? 12.914 -15.281 -12.43 1 97.44 167 TYR A CA 1
ATOM 1343 C C . TYR A 1 167 ? 14.406 -15.039 -12.617 1 97.44 167 TYR A C 1
ATOM 1345 O O . TYR A 1 167 ? 15.211 -15.953 -12.438 1 97.44 167 TYR A O 1
ATOM 1353 N N . LEU A 1 168 ? 14.773 -13.805 -12.93 1 95.12 168 LEU A N 1
ATOM 1354 C CA . LEU A 1 168 ? 16.172 -13.445 -13.141 1 95.12 168 LEU A CA 1
ATOM 1355 C C . LEU A 1 168 ? 16.969 -13.602 -11.852 1 95.12 168 LEU A C 1
ATOM 1357 O O . LEU A 1 168 ? 18.109 -14.07 -11.875 1 95.12 168 LEU A O 1
ATOM 1361 N N . MET A 1 169 ? 16.375 -13.273 -10.727 1 94.31 169 MET A N 1
ATOM 1362 C CA . MET A 1 169 ? 17.031 -13.336 -9.422 1 94.31 169 MET A CA 1
ATOM 1363 C C . MET A 1 169 ? 17.438 -14.773 -9.086 1 94.31 169 MET A C 1
ATOM 1365 O O . MET A 1 169 ? 18.531 -15.016 -8.578 1 94.31 169 MET A O 1
ATOM 1369 N N . TYR A 1 170 ? 16.609 -15.703 -9.414 1 94.56 170 TYR A N 1
ATOM 1370 C CA . TYR A 1 170 ? 16.828 -17.078 -8.953 1 94.56 170 TYR A CA 1
ATOM 1371 C C . TYR A 1 170 ? 17.438 -17.922 -10.062 1 94.56 170 TYR A C 1
ATOM 1373 O O . TYR A 1 170 ? 17.922 -19.031 -9.812 1 94.56 170 TYR A O 1
ATOM 1381 N N . HIS A 1 171 ? 17.453 -17.453 -11.344 1 91.94 171 HIS A N 1
ATOM 1382 C CA . HIS A 1 171 ? 17.875 -18.312 -12.445 1 91.94 171 HIS A CA 1
ATOM 1383 C C . HIS A 1 171 ? 19.078 -17.719 -13.164 1 91.94 171 HIS A C 1
ATOM 1385 O O . HIS A 1 171 ? 19.578 -18.297 -14.133 1 91.94 171 HIS A O 1
ATOM 1391 N N . THR A 1 172 ? 19.391 -16.5 -12.852 1 83.81 172 THR A N 1
ATOM 1392 C CA . THR A 1 172 ? 20.625 -15.945 -13.398 1 83.81 172 THR A CA 1
ATOM 1393 C C . THR A 1 172 ? 21.812 -16.25 -12.484 1 83.81 172 THR A C 1
ATOM 1395 O O . THR A 1 172 ? 21.766 -15.977 -11.281 1 83.81 172 THR A O 1
ATOM 1398 N N . PRO A 1 173 ? 22.719 -17.156 -12.992 1 66.75 173 PRO A N 1
ATOM 1399 C CA . PRO A 1 173 ? 23.922 -17.531 -12.234 1 66.75 173 PRO A CA 1
ATOM 1400 C C . PRO A 1 173 ? 24.688 -16.312 -11.727 1 66.75 173 PRO A C 1
ATOM 1402 O O . PRO A 1 173 ? 24.703 -15.273 -12.375 1 66.75 173 PRO A O 1
ATOM 1405 N N . ASN A 1 174 ? 24.844 -16.156 -10.297 1 52.72 174 ASN A N 1
ATOM 1406 C CA . ASN A 1 174 ? 25.828 -15.219 -9.773 1 52.72 174 ASN A CA 1
ATOM 1407 C C . ASN A 1 174 ? 27.219 -15.5 -10.352 1 52.72 174 ASN A C 1
ATOM 1409 O O . ASN A 1 174 ? 27.547 -16.641 -10.648 1 52.72 174 ASN A O 1
ATOM 1413 N N . MET B 1 1 ? -5.547 41.688 11.727 1 49.34 1 MET B N 1
ATOM 1414 C CA . MET B 1 1 ? -4.582 40.594 11.875 1 49.34 1 MET B CA 1
ATOM 1415 C C . MET B 1 1 ? -3.541 40.656 10.758 1 49.34 1 MET B C 1
ATOM 1417 O O . MET B 1 1 ? -3.854 41.031 9.625 1 49.34 1 MET B O 1
ATOM 1421 N N . SER B 1 2 ? -2.195 40.812 11.141 1 60.16 2 SER B N 1
ATOM 1422 C CA . SER B 1 2 ? -1.146 40.969 10.141 1 60.16 2 SER B CA 1
ATOM 1423 C C . SER B 1 2 ? -1.23 39.844 9.102 1 60.16 2 SER B C 1
ATOM 1425 O O . SER B 1 2 ? -1.735 38.75 9.383 1 60.16 2 SER B O 1
ATOM 1427 N N . ALA B 1 3 ? -1.082 40.156 7.852 1 82.75 3 ALA B N 1
ATOM 1428 C CA . ALA B 1 3 ? -1.127 39.25 6.707 1 82.75 3 ALA B CA 1
ATOM 1429 C C . ALA B 1 3 ? -0.188 38.062 6.91 1 82.75 3 ALA B C 1
ATOM 1431 O O . ALA B 1 3 ? 0.905 38.219 7.461 1 82.75 3 ALA B O 1
ATOM 1432 N N . LEU B 1 4 ? -0.674 36.969 6.801 1 93.06 4 LEU B N 1
ATOM 1433 C CA . LEU B 1 4 ? 0.107 35.75 6.895 1 93.06 4 LEU B CA 1
ATOM 1434 C C . LEU B 1 4 ? 1.402 35.844 6.098 1 93.06 4 LEU B C 1
ATOM 1436 O O . LEU B 1 4 ? 1.385 36.25 4.926 1 93.06 4 LEU B O 1
ATOM 1440 N N . ASP B 1 5 ? 2.514 35.719 6.781 1 95.75 5 ASP B N 1
ATOM 1441 C CA . ASP B 1 5 ? 3.842 35.781 6.18 1 95.75 5 ASP B CA 1
ATOM 1442 C C . ASP B 1 5 ? 4.547 34.406 6.27 1 95.75 5 ASP B C 1
ATOM 1444 O O . ASP B 1 5 ? 5.305 34.156 7.211 1 95.75 5 ASP B O 1
ATOM 1448 N N . LEU B 1 6 ? 4.449 33.594 5.23 1 95.88 6 LEU B N 1
ATOM 1449 C CA . LEU B 1 6 ? 4.961 32.25 5.254 1 95.88 6 LEU B CA 1
ATOM 1450 C C . LEU B 1 6 ? 6.488 32.219 5.23 1 95.88 6 LEU B C 1
ATOM 1452 O O . LEU B 1 6 ? 7.113 31.312 5.77 1 95.88 6 LEU B O 1
ATOM 1456 N N . ASP B 1 7 ? 7.051 33.25 4.68 1 95.94 7 ASP B N 1
ATOM 1457 C CA . ASP B 1 7 ? 8.508 33.344 4.656 1 95.94 7 ASP B CA 1
ATOM 1458 C C . ASP B 1 7 ? 9.07 33.5 6.066 1 95.94 7 ASP B C 1
ATOM 1460 O O . ASP B 1 7 ? 10.078 32.875 6.414 1 95.94 7 ASP B O 1
ATOM 1464 N N . GLN B 1 8 ? 8.461 34.281 6.797 1 95.69 8 GLN B N 1
ATOM 1465 C CA . GLN B 1 8 ? 8.867 34.469 8.188 1 95.69 8 GLN B CA 1
ATOM 1466 C C . GLN B 1 8 ? 8.719 33.188 8.992 1 95.69 8 GLN B C 1
ATOM 1468 O O . GLN B 1 8 ? 9.602 32.844 9.773 1 95.69 8 GLN B O 1
ATOM 1473 N N . LEU B 1 9 ? 7.613 32.531 8.805 1 97.06 9 LEU B N 1
ATOM 1474 C CA . LEU B 1 9 ? 7.367 31.281 9.516 1 97.06 9 LEU B CA 1
ATOM 1475 C C . LEU B 1 9 ? 8.406 30.234 9.141 1 97.06 9 LEU B C 1
ATOM 1477 O O . LEU B 1 9 ? 8.945 29.547 10.016 1 97.06 9 LEU B O 1
ATOM 1481 N N . SER B 1 10 ? 8.672 30.109 7.828 1 97.31 10 SER B N 1
ATOM 1482 C CA . SER B 1 10 ? 9.641 29.125 7.363 1 97.31 10 SER B CA 1
ATOM 1483 C C . SER B 1 10 ? 11.023 29.391 7.941 1 97.31 10 SER B C 1
ATOM 1485 O O . SER B 1 10 ? 11.719 28.469 8.367 1 97.31 10 SER B O 1
ATOM 1487 N N . GLU B 1 11 ? 11.469 30.625 7.969 1 96.62 11 GLU B N 1
ATOM 1488 C CA . GLU B 1 11 ? 12.766 31.031 8.508 1 96.62 11 GLU B CA 1
ATOM 1489 C C . GLU B 1 11 ? 12.891 30.672 9.984 1 96.62 11 GLU B C 1
ATOM 1491 O O . GLU B 1 11 ? 13.906 30.125 10.414 1 96.62 11 GLU B O 1
ATOM 1496 N N . TYR B 1 12 ? 11.922 30.938 10.734 1 97.31 12 TYR B N 1
ATOM 1497 C CA . TYR B 1 12 ? 11.961 30.672 12.164 1 97.31 12 TYR B CA 1
ATOM 1498 C C . TYR B 1 12 ? 11.875 29.172 12.43 1 97.31 12 TYR B C 1
ATOM 1500 O O . TYR B 1 12 ? 12.719 28.609 13.148 1 97.31 12 TYR B O 1
ATOM 1508 N N . LEU B 1 13 ? 10.844 28.484 11.812 1 97.81 13 LEU B N 1
ATOM 1509 C CA . LEU B 1 13 ? 10.523 27.094 12.133 1 97.81 13 LEU B CA 1
ATOM 1510 C C . LEU B 1 13 ? 11.625 26.156 11.648 1 97.81 13 LEU B C 1
ATOM 1512 O O . LEU B 1 13 ? 11.859 25.109 12.242 1 97.81 13 LEU B O 1
ATOM 1516 N N . ASP B 1 14 ? 12.32 26.547 10.586 1 97.25 14 ASP B N 1
ATOM 1517 C CA . ASP B 1 14 ? 13.406 25.719 10.062 1 97.25 14 ASP B CA 1
ATOM 1518 C C . ASP B 1 14 ? 14.758 26.188 10.602 1 97.25 14 ASP B C 1
ATOM 1520 O O . ASP B 1 14 ? 15.789 25.562 10.344 1 97.25 14 ASP B O 1
ATOM 1524 N N . GLY B 1 15 ? 14.727 27.234 11.375 1 95.75 15 GLY B N 1
ATOM 1525 C CA . GLY B 1 15 ? 15.969 27.828 11.844 1 95.75 15 GLY B CA 1
ATOM 1526 C C . GLY B 1 15 ? 16.375 27.328 13.219 1 95.75 15 GLY B C 1
ATOM 1527 O O . GLY B 1 15 ? 15.641 26.578 13.859 1 95.75 15 GLY B O 1
ATOM 1528 N N . ASP B 1 16 ? 17.469 27.828 13.703 1 94.31 16 ASP B N 1
ATOM 1529 C CA . ASP B 1 16 ? 18.062 27.406 14.969 1 94.31 16 ASP B CA 1
ATOM 1530 C C . ASP B 1 16 ? 17.281 27.953 16.156 1 94.31 16 ASP B C 1
ATOM 1532 O O . ASP B 1 16 ? 17.391 27.453 17.281 1 94.31 16 ASP B O 1
ATOM 1536 N N . HIS B 1 17 ? 16.516 28.984 15.961 1 92.81 17 HIS B N 1
ATOM 1537 C CA . HIS B 1 17 ? 15.773 29.625 17.047 1 92.81 17 HIS B CA 1
ATOM 1538 C C . HIS B 1 17 ? 14.578 28.797 17.469 1 92.81 17 HIS B C 1
ATOM 1540 O O . HIS B 1 17 ? 14 29.031 18.531 1 92.81 17 HIS B O 1
ATOM 1546 N N . ASN B 1 18 ? 14.133 27.938 16.578 1 95.81 18 ASN B N 1
ATOM 1547 C CA . ASN B 1 18 ? 13.023 27.047 16.922 1 95.81 18 ASN B CA 1
ATOM 1548 C C . ASN B 1 18 ? 13.469 25.922 17.844 1 95.81 18 ASN B C 1
ATOM 1550 O O . ASN B 1 18 ? 13.836 24.844 17.375 1 95.81 18 ASN B O 1
ATOM 1554 N N . GLU B 1 19 ? 13.359 26.047 19.125 1 93.56 19 GLU B N 1
ATOM 1555 C CA . GLU B 1 19 ? 13.859 25.094 20.109 1 93.56 19 GLU B CA 1
ATOM 1556 C C . GLU B 1 19 ? 12.773 24.109 20.531 1 93.56 19 GLU B C 1
ATOM 1558 O O . GLU B 1 19 ? 13.062 23 20.969 1 93.56 19 GLU B O 1
ATOM 1563 N N . TYR B 1 20 ? 11.523 24.516 20.328 1 92.88 20 TYR B N 1
ATOM 1564 C CA . TYR B 1 20 ? 10.469 23.766 20.984 1 92.88 20 TYR B CA 1
ATOM 1565 C C . TYR B 1 20 ? 9.43 23.281 19.984 1 92.88 20 TYR B C 1
ATOM 1567 O O . TYR B 1 20 ? 8.547 22.484 20.328 1 92.88 20 TYR B O 1
ATOM 1575 N N . GLY B 1 21 ? 9.523 23.781 18.766 1 94.12 21 GLY B N 1
ATOM 1576 C CA . GLY B 1 21 ? 8.461 23.484 17.812 1 94.12 21 GLY B CA 1
ATOM 1577 C C . GLY B 1 21 ? 8.883 22.516 16.719 1 94.12 21 GLY B C 1
ATOM 1578 O O . GLY B 1 21 ? 10.008 22.016 16.734 1 94.12 21 GLY B O 1
ATOM 1579 N N . LEU B 1 22 ? 7.973 22.203 15.867 1 97.31 22 LEU B N 1
ATOM 1580 C CA . LEU B 1 22 ? 8.211 21.391 14.68 1 97.31 22 LEU B CA 1
ATOM 1581 C C . LEU B 1 22 ? 8.797 22.234 13.555 1 97.31 22 LEU B C 1
ATOM 1583 O O . LEU B 1 22 ? 8.766 23.469 13.617 1 97.31 22 LEU B O 1
ATOM 1587 N N . ASP B 1 23 ? 9.391 21.547 12.641 1 97.38 23 ASP B N 1
ATOM 1588 C CA . ASP B 1 23 ? 9.852 22.297 11.477 1 97.38 23 ASP B CA 1
ATOM 1589 C C . ASP B 1 23 ? 8.68 22.781 10.633 1 97.38 23 ASP B C 1
ATOM 1591 O O . ASP B 1 23 ? 7.52 22.5 10.953 1 97.38 23 ASP B O 1
ATOM 1595 N N . PHE B 1 24 ? 8.961 23.594 9.602 1 97.94 24 PHE B N 1
ATOM 1596 C CA . PHE B 1 24 ? 7.977 24.297 8.789 1 97.94 24 PHE B CA 1
ATOM 1597 C C . PHE B 1 24 ? 6.953 23.328 8.211 1 97.94 24 PHE B C 1
ATOM 1599 O O . PHE B 1 24 ? 5.75 23.5 8.383 1 97.94 24 PHE B O 1
ATOM 1606 N N . ALA B 1 25 ? 7.387 22.234 7.57 1 97.69 25 ALA B N 1
ATOM 1607 C CA . ALA B 1 25 ? 6.5 21.25 6.949 1 97.69 25 ALA B CA 1
ATOM 1608 C C . ALA B 1 25 ? 5.652 20.531 7.996 1 97.69 25 ALA B C 1
ATOM 1610 O O . ALA B 1 25 ? 4.434 20.422 7.844 1 97.69 25 ALA B O 1
ATOM 1611 N N . ALA B 1 26 ? 6.27 20.125 9.039 1 98.12 26 ALA B N 1
ATOM 1612 C CA . ALA B 1 26 ? 5.574 19.406 10.094 1 98.12 26 ALA B CA 1
ATOM 1613 C C . ALA B 1 26 ? 4.547 20.297 10.789 1 98.12 26 ALA B C 1
ATOM 1615 O O . ALA B 1 26 ? 3.477 19.828 11.188 1 98.12 26 ALA B O 1
ATOM 1616 N N . THR B 1 27 ? 4.887 21.531 10.953 1 98.62 27 THR B N 1
ATOM 1617 C CA . THR B 1 27 ? 3.938 22.453 11.555 1 98.62 27 THR B CA 1
ATOM 1618 C C . THR B 1 27 ? 2.689 22.594 10.688 1 98.62 27 THR B C 1
ATOM 1620 O O . THR B 1 27 ? 1.568 22.578 11.203 1 98.62 27 THR B O 1
ATOM 1623 N N . HIS B 1 28 ? 2.898 22.734 9.391 1 98.62 28 HIS B N 1
ATOM 1624 C CA . HIS B 1 28 ? 1.746 22.797 8.5 1 98.62 28 HIS B CA 1
ATOM 1625 C C . HIS B 1 28 ? 0.885 21.547 8.617 1 98.62 28 HIS B C 1
ATOM 1627 O O . HIS B 1 28 ? -0.344 21.641 8.68 1 98.62 28 HIS B O 1
ATOM 1633 N N . GLY B 1 29 ? 1.539 20.359 8.617 1 98.75 29 GLY B N 1
ATOM 1634 C CA . GLY B 1 29 ? 0.799 19.125 8.82 1 98.75 29 GLY B CA 1
ATOM 1635 C C . GLY B 1 29 ? 0.008 19.109 10.117 1 98.75 29 GLY B C 1
ATOM 1636 O O . GLY B 1 29 ? -1.161 18.719 10.125 1 98.75 29 GLY B O 1
ATOM 1637 N N . PHE B 1 30 ? 0.62 19.547 11.141 1 98.81 30 PHE B N 1
ATOM 1638 C CA . PHE B 1 30 ? -0.019 19.656 12.445 1 98.81 30 PHE B CA 1
ATOM 1639 C C . PHE B 1 30 ? -1.253 20.547 12.383 1 98.81 30 PHE B C 1
ATOM 1641 O O . PHE B 1 30 ? -2.332 20.141 12.828 1 98.81 30 PHE B O 1
ATOM 1648 N N . LEU B 1 31 ? -1.103 21.672 11.812 1 98.75 31 LEU B N 1
ATOM 1649 C CA . LEU B 1 31 ? -2.195 22.641 11.711 1 98.75 31 LEU B CA 1
ATOM 1650 C C . LEU B 1 31 ? -3.32 22.094 10.836 1 98.75 31 LEU B C 1
ATOM 1652 O O . LEU B 1 31 ? -4.496 22.344 11.109 1 98.75 31 LEU B O 1
ATOM 1656 N N . CYS B 1 32 ? -2.955 21.391 9.781 1 98.75 32 CYS B N 1
ATOM 1657 C CA . CYS B 1 32 ? -3.973 20.781 8.938 1 98.75 32 CYS B CA 1
ATOM 1658 C C . CYS B 1 32 ? -4.812 19.797 9.727 1 98.75 32 CYS B C 1
ATOM 1660 O O . CYS B 1 32 ? -6.039 19.766 9.594 1 98.75 32 CYS B O 1
ATOM 1662 N N . ALA B 1 33 ? -4.156 18.953 10.547 1 98.69 33 ALA B N 1
ATOM 1663 C CA . ALA B 1 33 ? -4.887 18.016 11.391 1 98.69 33 ALA B CA 1
ATOM 1664 C C . ALA B 1 33 ? -5.844 18.75 12.328 1 98.69 33 ALA B C 1
ATOM 1666 O O . ALA B 1 33 ? -6.984 18.312 12.516 1 98.69 33 ALA B O 1
ATOM 1667 N N . ILE B 1 34 ? -5.371 19.844 12.891 1 98.62 34 ILE B N 1
ATOM 1668 C CA . ILE B 1 34 ? -6.191 20.641 13.797 1 98.62 34 ILE B CA 1
ATOM 1669 C C . ILE B 1 34 ? -7.387 21.219 13.047 1 98.62 34 ILE B C 1
ATOM 1671 O O . ILE B 1 34 ? -8.492 21.281 13.58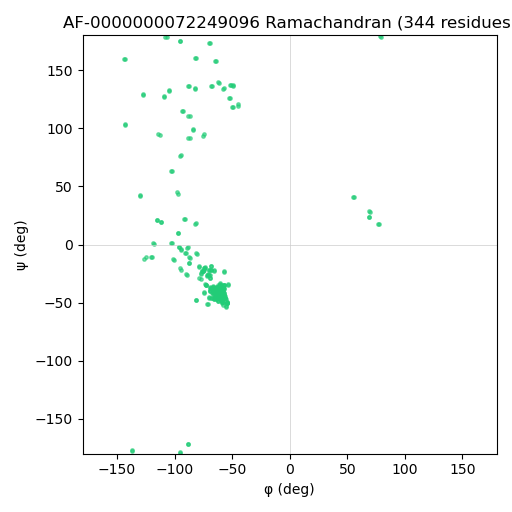6 1 98.62 34 ILE B O 1
ATOM 1675 N N . ALA B 1 35 ? -7.176 21.594 11.828 1 98.38 35 ALA B N 1
ATOM 1676 C CA . ALA B 1 35 ? -8.211 22.25 11.039 1 98.38 35 ALA B CA 1
ATOM 1677 C C . ALA B 1 35 ? -9.273 21.25 10.578 1 98.38 35 ALA B C 1
ATOM 1679 O O . ALA B 1 35 ? -10.469 21.547 10.609 1 98.38 35 ALA B O 1
ATOM 1680 N N . VAL B 1 36 ? -8.859 20.062 10.156 1 98.12 36 VAL B N 1
ATOM 1681 C CA . VAL B 1 36 ? -9.805 19.141 9.539 1 98.12 36 VAL B CA 1
ATOM 1682 C C . VAL B 1 36 ? -10.445 18.25 10.609 1 98.12 36 VAL B C 1
ATOM 1684 O O . VAL B 1 36 ? -11.523 17.703 10.406 1 98.12 36 VAL B O 1
ATOM 1687 N N . GLY B 1 37 ? -9.773 18.047 11.695 1 97.5 37 GLY B N 1
ATOM 1688 C CA . GLY B 1 37 ? -10.195 17.094 12.703 1 97.5 37 GLY B CA 1
ATOM 1689 C C . GLY B 1 37 ? -11.133 17.688 13.734 1 97.5 37 GLY B C 1
ATOM 1690 O O . GLY B 1 37 ? -11.602 18.812 13.586 1 97.5 37 GLY B O 1
ATOM 1691 N N . PRO B 1 38 ? -11.406 16.891 14.797 1 96.5 38 PRO B N 1
ATOM 1692 C CA . PRO B 1 38 ? -12.266 17.375 15.875 1 96.5 38 PRO B CA 1
ATOM 1693 C C . PRO B 1 38 ? -11.641 18.547 16.625 1 96.5 38 PRO B C 1
ATOM 1695 O O . PRO B 1 38 ? -10.422 18.734 16.594 1 96.5 38 PRO B O 1
ATOM 1698 N N . GLN B 1 39 ? -12.469 19.297 17.266 1 96 39 GLN B N 1
ATOM 1699 C CA . GLN B 1 39 ? -12 20.453 18.016 1 96 39 GLN B CA 1
ATOM 1700 C C . GLN B 1 39 ? -10.984 20.047 19.078 1 96 39 GLN B C 1
ATOM 1702 O O . GLN B 1 39 ? -11.156 19.031 19.75 1 96 39 GLN B O 1
ATOM 1707 N N . PHE B 1 40 ? -9.914 20.75 19.172 1 97.5 40 PHE B N 1
ATOM 1708 C CA . PHE B 1 40 ? -8.836 20.547 20.141 1 97.5 40 PHE B CA 1
ATOM 1709 C C . PHE B 1 40 ? -8.266 21.891 20.594 1 97.5 40 PHE B C 1
ATOM 1711 O O . PHE B 1 40 ? -7.359 22.438 19.969 1 97.5 40 PHE B O 1
ATOM 1718 N N . ASP B 1 41 ? -8.578 22.375 21.719 1 96.75 41 ASP B N 1
ATOM 1719 C CA . ASP B 1 41 ? -8.32 23.734 22.172 1 96.75 41 ASP B CA 1
ATOM 1720 C C . ASP B 1 41 ? -6.863 23.922 22.578 1 96.75 41 ASP B C 1
ATOM 1722 O O . ASP B 1 41 ? -6.312 25.016 22.469 1 96.75 41 ASP B O 1
ATOM 1726 N N . ARG B 1 42 ? -6.203 22.828 23.062 1 96.81 42 ARG B N 1
ATOM 1727 C CA . ARG B 1 42 ? -4.848 22.953 23.594 1 96.81 42 ARG B CA 1
ATOM 1728 C C . ARG B 1 42 ? -3.809 22.719 22.5 1 96.81 42 ARG B C 1
ATOM 1730 O O . ARG B 1 42 ? -2.676 22.328 22.797 1 96.81 42 ARG B O 1
ATOM 1737 N N . TRP B 1 43 ? -4.223 22.906 21.25 1 98.19 43 TRP B N 1
ATOM 1738 C CA . TRP B 1 43 ? -3.359 22.562 20.125 1 98.19 43 TRP B CA 1
ATOM 1739 C C . TRP B 1 43 ? -2.076 23.375 20.156 1 98.19 43 TRP B C 1
ATOM 1741 O O . TRP B 1 43 ? -0.99 22.859 19.891 1 98.19 43 TRP B O 1
ATOM 1751 N N . LEU B 1 44 ? -2.176 24.703 20.5 1 97.88 44 LEU B N 1
ATOM 1752 C CA . LEU B 1 44 ? -1.012 25.578 20.484 1 97.88 44 LEU B CA 1
ATOM 1753 C C . LEU B 1 44 ? -0.019 25.188 21.562 1 97.88 44 LEU B C 1
ATOM 1755 O O . LEU B 1 44 ? 1.19 25.156 21.328 1 97.88 44 LEU B O 1
ATOM 1759 N N . ASP B 1 45 ? -0.494 24.859 22.781 1 97.19 45 ASP B N 1
ATOM 1760 C CA . ASP B 1 45 ? 0.352 24.375 23.875 1 97.19 45 ASP B CA 1
ATOM 1761 C C . ASP B 1 45 ? 1.115 23.125 23.469 1 97.19 45 ASP B C 1
ATOM 1763 O O . ASP B 1 45 ? 2.314 23 23.719 1 97.19 45 ASP B O 1
ATOM 1767 N N . GLU B 1 46 ? 0.402 22.234 22.812 1 97.38 46 GLU B N 1
ATOM 1768 C CA . GLU B 1 46 ? 0.986 20.953 22.438 1 97.38 46 GLU B CA 1
ATOM 1769 C C . GLU B 1 46 ? 1.993 21.125 21.297 1 97.38 46 GLU B C 1
ATOM 1771 O O . GLU B 1 46 ? 3.008 20.422 21.25 1 97.38 46 GLU B O 1
ATOM 1776 N N . LEU B 1 47 ? 1.738 22.078 20.344 1 98 47 LEU B N 1
ATOM 1777 C CA . LEU B 1 47 ? 2.639 22.312 19.219 1 98 47 LEU B CA 1
ATOM 1778 C C . LEU B 1 47 ? 4.031 22.703 19.703 1 98 47 LEU B C 1
ATOM 1780 O O . LEU B 1 47 ? 5.035 22.281 19.109 1 98 47 LEU B O 1
ATOM 1784 N N . PHE B 1 48 ? 4.102 23.453 20.781 1 96.94 48 PHE B N 1
ATOM 1785 C CA . PHE B 1 48 ? 5.379 23.938 21.281 1 96.94 48 PHE B CA 1
ATOM 1786 C C . PHE B 1 48 ? 5.723 23.281 22.609 1 96.94 48 PHE B C 1
ATOM 1788 O O . PHE B 1 48 ? 6.488 23.828 23.406 1 96.94 48 PHE B O 1
ATOM 1795 N N . ASP B 1 49 ? 5.055 22.125 22.875 1 95.19 49 ASP B N 1
ATOM 1796 C CA . ASP B 1 49 ? 5.336 21.328 24.062 1 95.19 49 ASP B CA 1
ATOM 1797 C C . ASP B 1 49 ? 5.191 22.188 25.328 1 95.19 49 ASP B C 1
ATOM 1799 O O . ASP B 1 49 ? 6.082 22.203 26.188 1 95.19 49 ASP B O 1
ATOM 1803 N N . ASN B 1 50 ? 4.211 23 25.344 1 95.44 50 ASN B N 1
ATOM 1804 C CA . ASN B 1 50 ? 3.84 23.844 26.469 1 95.44 50 ASN B CA 1
ATOM 1805 C C . ASN B 1 50 ? 4.871 24.938 26.703 1 95.44 50 ASN B C 1
ATOM 1807 O O . ASN B 1 50 ? 4.988 25.453 27.828 1 95.44 50 ASN B O 1
ATOM 1811 N N . ASN B 1 51 ? 5.66 25.344 25.719 1 95 51 ASN B N 1
ATOM 1812 C CA . ASN B 1 51 ? 6.633 26.422 25.797 1 95 51 ASN B CA 1
ATOM 1813 C C . ASN B 1 51 ? 6.262 27.578 24.875 1 95 51 ASN B C 1
ATOM 1815 O O . ASN B 1 51 ? 7.137 28.312 24.406 1 95 51 ASN B O 1
ATOM 1819 N N . HIS B 1 52 ? 5.012 27.656 24.5 1 93.06 52 HIS B N 1
ATOM 1820 C CA . HIS B 1 52 ? 4.566 28.688 23.562 1 93.06 52 HIS B CA 1
ATOM 1821 C C . HIS B 1 52 ? 4.883 30.094 24.078 1 93.06 52 HIS B C 1
ATOM 1823 O O . HIS B 1 52 ? 5.047 31.031 23.312 1 93.06 52 HIS B O 1
ATOM 1829 N N . LYS B 1 53 ? 5.043 30.266 25.422 1 93.12 53 LYS B N 1
ATOM 1830 C CA . LYS B 1 53 ? 5.34 31.562 26.031 1 93.12 53 LYS B CA 1
ATOM 1831 C C . LYS B 1 53 ? 6.781 31.969 25.766 1 93.12 53 LYS B C 1
ATOM 1833 O O . LYS B 1 53 ? 7.129 33.156 25.875 1 93.12 53 LYS B O 1
ATOM 1838 N N . LYS B 1 54 ? 7.582 30.953 25.422 1 94.75 54 LYS B N 1
ATOM 1839 C CA . LYS B 1 54 ? 8.992 31.219 25.141 1 94.75 54 LYS B CA 1
ATOM 1840 C C . LYS B 1 54 ? 9.203 31.516 23.656 1 94.75 54 LYS B C 1
ATOM 1842 O O . LYS B 1 54 ? 10.305 31.891 23.25 1 94.75 54 LYS B O 1
ATOM 1847 N N . VAL B 1 55 ? 8.25 31.375 22.844 1 95.81 55 VAL B N 1
ATOM 1848 C CA . VAL B 1 55 ? 8.281 31.672 21.422 1 95.81 55 VAL B CA 1
ATOM 1849 C C . VAL B 1 55 ? 7.902 33.125 21.172 1 95.81 55 VAL B C 1
ATOM 1851 O O . VAL B 1 55 ? 6.988 33.656 21.812 1 95.81 55 VAL B O 1
ATOM 1854 N N . PRO B 1 56 ? 8.602 33.844 20.297 1 95.56 56 PRO B N 1
ATOM 1855 C CA . PRO B 1 56 ? 8.25 35.219 20 1 95.56 56 PRO B CA 1
ATOM 1856 C C . PRO B 1 56 ? 6.77 35.406 19.688 1 95.56 56 PRO B C 1
ATOM 1858 O O . PRO B 1 56 ? 6.199 34.625 18.922 1 95.56 56 PRO B O 1
ATOM 1861 N N . ALA B 1 57 ? 6.129 36.438 20.219 1 95.44 57 ALA B N 1
ATOM 1862 C CA . ALA B 1 57 ? 4.695 36.688 20.094 1 95.44 57 ALA B CA 1
ATOM 1863 C C . ALA B 1 57 ? 4.297 36.812 18.625 1 95.44 57 ALA B C 1
ATOM 1865 O O . ALA B 1 57 ? 3.209 36.375 18.234 1 95.44 57 ALA B O 1
ATOM 1866 N N . GLU B 1 58 ? 5.191 37.375 17.891 1 95.19 58 GLU B N 1
ATOM 1867 C CA . GLU B 1 58 ? 4.91 37.531 16.469 1 95.19 58 GLU B CA 1
ATOM 1868 C C . GLU B 1 58 ? 4.781 36.188 15.758 1 95.19 58 GLU B C 1
ATOM 1870 O O . GLU B 1 58 ? 3.967 36.062 14.852 1 95.19 58 GLU B O 1
ATOM 1875 N N . ILE B 1 59 ? 5.625 35.219 16.125 1 96.56 59 ILE B N 1
ATOM 1876 C CA . ILE B 1 59 ? 5.594 33.875 15.531 1 96.56 59 ILE B CA 1
ATOM 1877 C C . ILE B 1 59 ? 4.297 33.188 15.922 1 96.56 59 ILE B C 1
ATOM 1879 O O . ILE B 1 59 ? 3.656 32.531 15.086 1 96.56 59 ILE B O 1
ATOM 1883 N N . ILE B 1 60 ? 3.871 33.375 17.156 1 97 60 ILE B N 1
ATOM 1884 C CA . ILE B 1 60 ? 2.631 32.781 17.641 1 97 60 ILE B CA 1
ATOM 1885 C C . ILE B 1 60 ? 1.448 33.344 16.859 1 97 60 ILE B C 1
ATOM 1887 O O . ILE B 1 60 ? 0.563 32.594 16.438 1 97 60 ILE B O 1
ATOM 1891 N N . GLN B 1 61 ? 1.444 34.594 16.688 1 96.94 61 GLN B N 1
ATOM 1892 C CA . GLN B 1 61 ? 0.378 35.25 15.922 1 96.94 61 GLN B CA 1
ATOM 1893 C C . GLN B 1 61 ? 0.338 34.719 14.492 1 96.94 61 GLN B C 1
ATOM 1895 O O . GLN B 1 61 ? -0.74 34.5 13.938 1 96.94 61 GLN B O 1
ATOM 1900 N N . GLN B 1 62 ? 1.491 34.562 13.914 1 97.69 62 GLN B N 1
ATOM 1901 C CA . GLN B 1 62 ? 1.586 34.031 12.555 1 97.69 62 GLN B CA 1
ATOM 1902 C C . GLN B 1 62 ? 1.069 32.594 12.477 1 97.69 62 GLN B C 1
ATOM 1904 O O . GLN B 1 62 ? 0.42 32.219 11.5 1 97.69 62 GLN B O 1
ATOM 1909 N N . ILE B 1 63 ? 1.373 31.797 13.445 1 98.06 63 ILE B N 1
ATOM 1910 C CA . ILE B 1 63 ? 0.919 30.422 13.484 1 98.06 63 ILE B CA 1
ATOM 1911 C C . ILE B 1 63 ? -0.604 30.375 13.578 1 98.06 63 ILE B C 1
ATOM 1913 O O . ILE B 1 63 ? -1.256 29.609 12.867 1 98.06 63 ILE B O 1
ATOM 1917 N N . LYS B 1 64 ? -1.186 31.219 14.422 1 97.94 64 LYS B N 1
ATOM 1918 C CA . LYS B 1 64 ? -2.639 31.297 14.547 1 97.94 64 LYS B CA 1
ATOM 1919 C C . LYS B 1 64 ? -3.277 31.75 13.234 1 97.94 64 LYS B C 1
ATOM 1921 O O . LYS B 1 64 ? -4.305 31.203 12.82 1 97.94 64 LYS B O 1
ATOM 1926 N N . ALA B 1 65 ? -2.641 32.719 12.641 1 97.81 65 ALA B N 1
ATOM 1927 C CA . ALA B 1 65 ? -3.125 33.188 11.352 1 97.81 65 ALA B CA 1
ATOM 1928 C C . ALA B 1 65 ? -3.068 32.094 10.297 1 97.81 65 ALA B C 1
ATOM 1930 O O . ALA B 1 65 ? -3.943 32 9.43 1 97.81 65 ALA B O 1
ATOM 1931 N N . TRP B 1 66 ? -1.991 31.281 10.359 1 98.06 66 TRP B N 1
ATOM 1932 C CA . TRP B 1 66 ? -1.824 30.172 9.43 1 98.06 66 TRP B CA 1
ATOM 1933 C C . TRP B 1 66 ? -2.951 29.156 9.586 1 98.06 66 TRP B C 1
ATOM 1935 O O . TRP B 1 66 ? -3.555 28.719 8.594 1 98.06 66 TRP B O 1
ATOM 1945 N N . LEU B 1 67 ? -3.301 28.812 10.789 1 98.25 67 LEU B N 1
ATOM 1946 C CA . LEU B 1 67 ? -4.41 27.906 11.055 1 98.25 67 LEU B CA 1
ATOM 1947 C C . LEU B 1 67 ? -5.719 28.469 10.516 1 98.25 67 LEU B C 1
ATOM 1949 O O . LEU B 1 67 ? -6.492 27.75 9.875 1 98.25 67 LEU B O 1
ATOM 1953 N N . GLU B 1 68 ? -5.973 29.719 10.773 1 97.19 68 GLU B N 1
ATOM 1954 C CA . GLU B 1 68 ? -7.199 30.344 10.297 1 97.19 68 GLU B CA 1
ATOM 1955 C C . GLU B 1 68 ? -7.266 30.344 8.773 1 97.19 68 GLU B C 1
ATOM 1957 O O . GLU B 1 68 ? -8.336 30.156 8.188 1 97.19 68 GLU B O 1
ATOM 1962 N N . SER B 1 69 ? -6.137 30.609 8.172 1 97.19 69 SER B N 1
ATOM 1963 C CA . SER B 1 69 ? -6.086 30.578 6.711 1 97.19 69 SER B CA 1
ATOM 1964 C C . SER B 1 69 ? -6.457 29.203 6.172 1 97.19 69 SER B C 1
ATOM 1966 O O . SER B 1 69 ? -7.191 29.078 5.188 1 97.19 69 SER B O 1
ATOM 1968 N N . ILE B 1 70 ? -5.922 28.125 6.754 1 97.88 70 ILE B N 1
ATOM 1969 C CA . ILE B 1 70 ? -6.223 26.75 6.363 1 97.88 70 ILE B CA 1
ATOM 1970 C C . ILE B 1 70 ? -7.715 26.484 6.543 1 97.88 70 ILE B C 1
ATOM 1972 O O . ILE B 1 70 ? -8.367 25.938 5.645 1 97.88 70 ILE B O 1
ATOM 1976 N N . ARG B 1 71 ? -8.273 26.906 7.645 1 97.19 71 ARG B N 1
ATOM 1977 C CA . ARG B 1 71 ? -9.695 26.719 7.926 1 97.19 71 ARG B CA 1
ATOM 1978 C C . ARG B 1 71 ? -10.562 27.422 6.887 1 97.19 71 ARG B C 1
ATOM 1980 O O . ARG B 1 71 ? -11.57 26.875 6.434 1 97.19 71 ARG B O 1
ATOM 1987 N N . GLN B 1 72 ? -10.141 28.609 6.551 1 96.44 72 GLN B N 1
ATOM 1988 C CA . GLN B 1 72 ? -10.875 29.375 5.551 1 96.44 72 GLN B CA 1
ATOM 1989 C C . GLN B 1 72 ? -10.844 28.672 4.195 1 96.44 72 GLN B C 1
ATOM 1991 O O . GLN B 1 72 ? -11.867 28.609 3.504 1 96.44 72 GLN B O 1
ATOM 1996 N N . ASP B 1 73 ? -9.672 28.219 3.822 1 96.94 73 ASP B N 1
ATOM 1997 C CA . ASP B 1 73 ? -9.547 27.516 2.549 1 96.94 73 ASP B CA 1
ATOM 1998 C C . ASP B 1 73 ? -10.461 26.297 2.506 1 96.94 73 ASP B C 1
ATOM 2000 O O . ASP B 1 73 ? -11.125 26.047 1.497 1 96.94 73 ASP B O 1
ATOM 2004 N N . LEU B 1 74 ? -10.508 25.547 3.561 1 96.62 74 LEU B N 1
ATOM 2005 C CA . LEU B 1 74 ? -11.367 24.359 3.648 1 96.62 74 LEU B CA 1
ATOM 2006 C C . LEU B 1 74 ? -12.836 24.766 3.594 1 96.62 74 LEU B C 1
ATOM 2008 O O . LEU B 1 74 ? -13.617 24.172 2.85 1 96.62 74 LEU B O 1
ATOM 2012 N N . ALA B 1 75 ? -13.242 25.766 4.328 1 94.62 75 ALA B N 1
ATOM 2013 C CA . ALA B 1 75 ? -14.625 26.234 4.379 1 94.62 75 ALA B CA 1
ATOM 2014 C C . ALA B 1 75 ? -15.094 26.719 3.01 1 94.62 75 ALA B C 1
ATOM 2016 O O . ALA B 1 75 ? -16.25 26.516 2.631 1 94.62 75 ALA B O 1
ATOM 2017 N N . ASN B 1 76 ? -14.195 27.328 2.271 1 95.44 76 ASN B N 1
ATOM 2018 C CA . ASN B 1 76 ? -14.516 27.875 0.958 1 95.44 76 ASN B CA 1
ATOM 2019 C C . ASN B 1 76 ? -14.344 26.844 -0.145 1 95.44 76 ASN B C 1
ATOM 2021 O O . ASN B 1 76 ? -14.461 27.156 -1.329 1 95.44 76 ASN B O 1
ATOM 2025 N N . GLU B 1 77 ? -13.906 25.688 0.203 1 94.12 77 GLU B N 1
ATOM 2026 C CA . GLU B 1 77 ? -13.742 24.562 -0.714 1 94.12 77 GLU B CA 1
ATOM 2027 C C . GLU B 1 77 ? -12.594 24.812 -1.692 1 94.12 77 GLU B C 1
ATOM 2029 O O . GLU B 1 77 ? -12.648 24.375 -2.844 1 94.12 77 GLU B O 1
ATOM 2034 N N . ASN B 1 78 ? -11.602 25.609 -1.276 1 95.12 78 ASN B N 1
ATOM 2035 C CA . ASN B 1 78 ? -10.406 25.844 -2.076 1 95.12 78 ASN B CA 1
ATOM 2036 C C . ASN B 1 78 ? -9.43 24.672 -1.966 1 95.12 78 ASN B C 1
ATOM 2038 O O . ASN B 1 78 ? -8.555 24.5 -2.82 1 95.12 78 ASN B O 1
ATOM 2042 N N . GLY B 1 79 ? -9.625 23.875 -0.92 1 93.69 79 GLY B N 1
ATOM 2043 C CA . GLY B 1 79 ? -8.688 22.812 -0.631 1 93.69 79 GLY B CA 1
ATOM 2044 C C . GLY B 1 79 ? -7.422 23.281 0.053 1 93.69 79 GLY B C 1
ATOM 2045 O O . GLY B 1 79 ? -7.289 24.469 0.365 1 93.69 79 GLY B O 1
ATOM 2046 N N . ILE B 1 80 ? -6.535 22.344 0.358 1 95.19 80 ILE B N 1
ATOM 2047 C CA . ILE B 1 80 ? -5.281 22.641 1.04 1 95.19 80 ILE B CA 1
ATOM 2048 C C . ILE B 1 80 ? -4.109 22.469 0.073 1 95.19 80 ILE B C 1
ATOM 2050 O O . ILE B 1 80 ? -4.004 21.438 -0.6 1 95.19 80 ILE B O 1
ATOM 2054 N N . GLU B 1 81 ? -3.314 23.5 -0.002 1 92.19 81 GLU B N 1
ATOM 2055 C CA . GLU B 1 81 ? -2.076 23.438 -0.775 1 92.19 81 GLU B CA 1
ATOM 2056 C C . GLU B 1 81 ? -0.86 23.328 0.139 1 92.19 81 GLU B C 1
ATOM 2058 O O . GLU B 1 81 ? -0.755 24.047 1.135 1 92.19 81 GLU B O 1
ATOM 2063 N N . PHE B 1 82 ? -0.015 22.375 -0.243 1 95.25 82 PHE B N 1
ATOM 2064 C CA . PHE B 1 82 ? 1.209 22.25 0.539 1 95.25 82 PHE B CA 1
ATOM 2065 C C . PHE B 1 82 ? 2.107 23.469 0.334 1 95.25 82 PHE B C 1
ATOM 2067 O O . PHE B 1 82 ? 2.283 23.938 -0.793 1 95.25 82 PHE B O 1
ATOM 2074 N N . PRO B 1 83 ? 2.654 23.969 1.41 1 94.81 83 PRO B N 1
ATOM 2075 C CA . PRO B 1 83 ? 3.49 25.156 1.3 1 94.81 83 PRO B CA 1
ATOM 2076 C C . PRO B 1 83 ? 4.918 24.844 0.86 1 94.81 83 PRO B C 1
ATOM 2078 O O . PRO B 1 83 ? 5.84 25.609 1.139 1 94.81 83 PRO B O 1
ATOM 2081 N N . PHE B 1 84 ? 5.148 23.625 0.255 1 91.44 84 PHE B N 1
ATOM 2082 C CA . PHE B 1 84 ? 6.426 23.172 -0.286 1 91.44 84 PHE B CA 1
ATOM 2083 C C . PHE B 1 84 ? 6.215 22.344 -1.552 1 91.44 84 PHE B C 1
ATOM 2085 O O . PHE B 1 84 ? 5.105 21.875 -1.821 1 91.44 84 PHE B O 1
ATOM 2092 N N . GLU B 1 85 ? 7.258 22.281 -2.273 1 88.38 85 GLU B N 1
ATOM 2093 C CA . GLU B 1 85 ? 7.203 21.438 -3.463 1 88.38 85 GLU B CA 1
ATOM 2094 C C . GLU B 1 85 ? 7.453 19.969 -3.109 1 88.38 85 GLU B C 1
ATOM 2096 O O . GLU B 1 85 ? 8.336 19.656 -2.305 1 88.38 85 GLU B O 1
ATOM 2101 N N . ILE B 1 86 ? 6.625 19.172 -3.666 1 86.31 86 ILE B N 1
ATOM 2102 C CA . ILE B 1 86 ? 6.812 17.734 -3.465 1 86.31 86 ILE B CA 1
ATOM 2103 C C . ILE B 1 86 ? 7.75 17.188 -4.535 1 86.31 86 ILE B C 1
ATOM 2105 O O . ILE B 1 86 ? 7.32 16.891 -5.652 1 86.31 86 ILE B O 1
ATOM 2109 N N . GLU B 1 87 ? 9.016 17.172 -4.227 1 79.88 87 GLU B N 1
ATOM 2110 C CA . GLU B 1 87 ? 9.992 16.656 -5.184 1 79.88 87 GLU B CA 1
ATOM 2111 C C . GLU B 1 87 ? 10.062 15.125 -5.133 1 79.88 87 GLU B C 1
ATOM 2113 O O . GLU B 1 87 ? 10.109 14.469 -6.176 1 79.88 87 GLU B O 1
ATOM 2118 N N . GLU B 1 88 ? 10.156 14.586 -3.973 1 82.75 88 GLU B N 1
ATOM 2119 C CA . GLU B 1 88 ? 10.148 13.148 -3.713 1 82.75 88 GLU B CA 1
ATOM 2120 C C . GLU B 1 88 ? 9.102 12.781 -2.67 1 82.75 88 GLU B C 1
ATOM 2122 O O . GLU B 1 88 ? 8.953 13.477 -1.66 1 82.75 88 GLU B O 1
ATOM 2127 N N . ALA B 1 89 ? 8.344 11.852 -2.99 1 81.94 89 ALA B N 1
ATOM 2128 C CA . ALA B 1 89 ? 7.312 11.406 -2.059 1 81.94 89 ALA B CA 1
ATOM 2129 C C . ALA B 1 89 ? 7.789 10.211 -1.247 1 81.94 89 ALA B C 1
ATOM 2131 O O . ALA B 1 89 ? 7.406 9.07 -1.527 1 81.94 89 ALA B O 1
ATOM 2132 N N . ASP B 1 90 ? 8.633 10.539 -0.281 1 87.31 90 ASP B N 1
ATOM 2133 C CA . ASP B 1 90 ? 9.102 9.477 0.601 1 87.31 90 ASP B CA 1
ATOM 2134 C C . ASP B 1 90 ? 9.102 9.93 2.059 1 87.31 90 ASP B C 1
ATOM 2136 O O . ASP B 1 90 ? 8.703 11.055 2.363 1 87.31 90 ASP B O 1
ATOM 2140 N N . VAL B 1 91 ? 9.547 9.102 2.951 1 85.81 91 VAL B N 1
ATOM 2141 C CA . VAL B 1 91 ? 9.438 9.328 4.391 1 85.81 91 VAL B CA 1
ATOM 2142 C C . VAL B 1 91 ? 10.461 10.375 4.828 1 85.81 91 VAL B C 1
ATOM 2144 O O . VAL B 1 91 ? 10.273 11.039 5.848 1 85.81 91 VAL B O 1
ATOM 2147 N N . GLU B 1 92 ? 11.492 10.555 4.082 1 87.88 92 GLU B N 1
ATOM 2148 C CA . GLU B 1 92 ? 12.539 11.492 4.469 1 87.88 92 GLU B CA 1
ATOM 2149 C C . GLU B 1 92 ? 12.344 12.852 3.791 1 87.88 92 GLU B C 1
ATOM 2151 O O . GLU B 1 92 ? 13.156 13.758 3.957 1 87.88 92 GLU B O 1
ATOM 2156 N N . SER B 1 93 ? 11.227 13.031 3.166 1 91.38 93 SER B N 1
ATOM 2157 C CA . SER B 1 93 ? 10.922 14.258 2.426 1 91.38 93 SER B CA 1
ATOM 2158 C C . SER B 1 93 ? 10.133 15.242 3.281 1 91.38 93 SER B C 1
ATOM 2160 O O . SER B 1 93 ? 9.773 14.93 4.422 1 91.38 93 SER B O 1
ATOM 2162 N N . SER B 1 94 ? 9.906 16.422 2.697 1 95.12 94 SER B N 1
ATOM 2163 C CA . SER B 1 94 ? 9.031 17.406 3.33 1 95.12 94 SER B CA 1
ATOM 2164 C C . SER B 1 94 ? 7.645 16.828 3.59 1 95.12 94 SER B C 1
ATOM 2166 O O . SER B 1 94 ? 7.031 17.109 4.621 1 95.12 94 SER B O 1
ATOM 2168 N N . LEU B 1 95 ? 7.266 16 2.66 1 96.56 95 LEU B N 1
ATOM 2169 C CA . LEU B 1 95 ? 5.965 15.359 2.834 1 96.56 95 LEU B CA 1
ATOM 2170 C C . LEU B 1 95 ? 5.992 14.391 4.016 1 96.56 95 LEU B C 1
ATOM 2172 O O . LEU B 1 95 ? 4.996 14.258 4.734 1 96.56 95 LEU B O 1
ATOM 2176 N N . GLY B 1 96 ? 7.109 13.711 4.18 1 95.94 96 GLY B N 1
ATOM 2177 C CA . GLY B 1 96 ? 7.289 12.898 5.371 1 95.94 96 GLY B CA 1
ATOM 2178 C C . GLY B 1 96 ? 7.191 13.695 6.656 1 95.94 96 GLY B C 1
ATOM 2179 O O . GLY B 1 96 ? 6.441 13.328 7.566 1 95.94 96 GLY B O 1
ATOM 2180 N N . ASP B 1 97 ? 7.91 14.781 6.691 1 96.56 97 ASP B N 1
ATOM 2181 C CA . ASP B 1 97 ? 7.859 15.672 7.848 1 96.56 97 ASP B CA 1
ATOM 2182 C C . ASP B 1 97 ? 6.438 16.188 8.086 1 96.56 97 ASP B C 1
ATOM 2184 O O . ASP B 1 97 ? 5.977 16.234 9.227 1 96.56 97 ASP B O 1
ATOM 2188 N N . TRP B 1 98 ? 5.84 16.562 6.988 1 98.25 98 TRP B N 1
ATOM 2189 C CA . TRP B 1 98 ? 4.457 17.031 7.047 1 98.25 98 TRP B CA 1
ATOM 2190 C C . TRP B 1 98 ? 3.553 15.984 7.684 1 98.25 98 TRP B C 1
ATOM 2192 O O . TRP B 1 98 ? 2.758 16.297 8.57 1 98.25 98 TRP B O 1
ATOM 2202 N N . SER B 1 99 ? 3.699 14.789 7.262 1 97.81 99 SER B N 1
ATOM 2203 C CA . SER B 1 99 ? 2.859 13.695 7.738 1 97.81 99 SER B CA 1
ATOM 2204 C C . SER B 1 99 ? 3.117 13.398 9.211 1 97.81 99 SER B C 1
ATOM 2206 O O . SER B 1 99 ? 2.197 13.039 9.953 1 97.81 99 SER B O 1
ATOM 2208 N N . VAL B 1 100 ? 4.344 13.531 9.641 1 97.25 100 VAL B N 1
ATOM 2209 C CA . VAL B 1 100 ? 4.676 13.352 11.047 1 97.25 100 VAL B CA 1
ATOM 2210 C C . VAL B 1 100 ? 3.91 14.367 11.898 1 97.25 100 VAL B C 1
ATOM 2212 O O . VAL B 1 100 ? 3.318 14.008 12.914 1 97.25 100 VAL B O 1
ATOM 2215 N N . GLY B 1 101 ? 3.916 15.578 11.5 1 98.25 101 GLY B N 1
ATOM 2216 C CA . GLY B 1 101 ? 3.16 16.609 12.203 1 98.25 101 GLY B CA 1
ATOM 2217 C C . GLY B 1 101 ? 1.676 16.297 12.273 1 98.25 101 GLY B C 1
ATOM 2218 O O . GLY B 1 101 ? 1.059 16.453 13.336 1 98.25 101 GLY B O 1
ATOM 2219 N N . PHE B 1 102 ? 1.112 15.906 11.133 1 98.69 102 PHE B N 1
ATOM 2220 C CA . PHE B 1 102 ? -0.308 15.586 11.062 1 98.69 102 PHE B CA 1
ATOM 2221 C C . PHE B 1 102 ? -0.65 14.461 12.039 1 98.69 102 PHE B C 1
ATOM 2223 O O . PHE B 1 102 ? -1.585 14.586 12.828 1 98.69 102 PHE B O 1
ATOM 2230 N N . VAL B 1 103 ? 0.095 13.414 11.977 1 97.44 103 VAL B N 1
ATOM 2231 C CA . VAL B 1 103 ? -0.182 12.234 12.781 1 97.44 103 VAL B CA 1
ATOM 2232 C C . VAL B 1 103 ? 0.026 12.555 14.258 1 97.44 103 VAL B C 1
ATOM 2234 O O . VAL B 1 103 ? -0.745 12.109 15.109 1 97.44 103 VAL B O 1
ATOM 2237 N N . ASP B 1 104 ? 1.073 13.305 14.562 1 97.06 104 ASP B N 1
ATOM 2238 C CA . ASP B 1 104 ? 1.297 13.734 15.938 1 97.06 104 ASP B CA 1
ATOM 2239 C C . ASP B 1 104 ? 0.068 14.445 16.5 1 97.06 104 ASP B C 1
ATOM 2241 O O . ASP B 1 104 ? -0.384 14.141 17.609 1 97.06 104 ASP B O 1
ATOM 2245 N N . ALA B 1 105 ? -0.432 15.391 15.734 1 98.19 105 ALA B N 1
ATOM 2246 C CA . ALA B 1 105 ? -1.602 16.156 16.172 1 98.19 105 ALA B CA 1
ATOM 2247 C C . ALA B 1 105 ? -2.807 15.234 16.375 1 98.19 105 ALA B C 1
ATOM 2249 O O . ALA B 1 105 ? -3.551 15.383 17.344 1 98.19 105 ALA B O 1
ATOM 2250 N N . MET B 1 106 ? -3.006 14.328 15.438 1 97 106 MET B N 1
ATOM 2251 C CA . MET B 1 106 ? -4.109 13.375 15.531 1 97 106 MET B CA 1
ATOM 2252 C C . MET B 1 106 ? -4.027 12.578 16.828 1 97 106 MET B C 1
ATOM 2254 O O . MET B 1 106 ? -5.035 12.391 17.516 1 97 106 MET B O 1
ATOM 2258 N N . PHE B 1 107 ? -2.838 12.211 17.266 1 95.69 107 PHE B N 1
ATOM 2259 C CA . PHE B 1 107 ? -2.652 11.359 18.438 1 95.69 107 PHE B CA 1
ATOM 2260 C C . PHE B 1 107 ? -2.854 12.156 19.719 1 95.69 107 PHE B C 1
ATOM 2262 O O . PHE B 1 107 ? -3.158 11.586 20.766 1 95.69 107 PHE B O 1
ATOM 2269 N N . LEU B 1 108 ? -2.656 13.461 19.688 1 97.19 108 LEU B N 1
ATOM 2270 C CA . LEU B 1 108 ? -2.881 14.305 20.859 1 97.19 108 LEU B CA 1
ATOM 2271 C C . LEU B 1 108 ? -4.355 14.32 21.234 1 97.19 108 LEU B C 1
ATOM 2273 O O . LEU B 1 108 ? -4.703 14.664 22.375 1 97.19 108 LEU B O 1
ATOM 2277 N N . ASN B 1 109 ? -5.176 14.008 20.312 1 96.56 109 ASN B N 1
ATOM 2278 C CA . ASN B 1 109 ? -6.625 14 20.484 1 96.56 109 ASN B CA 1
ATOM 2279 C C . ASN B 1 109 ? -7.234 12.695 19.984 1 96.56 109 ASN B C 1
ATOM 2281 O O . ASN B 1 109 ? -8.25 12.711 19.281 1 96.56 109 ASN B O 1
ATOM 2285 N N . GLU B 1 110 ? -6.594 11.586 20.281 1 94 110 GLU B N 1
ATOM 2286 C CA . GLU B 1 110 ? -6.871 10.273 19.703 1 94 110 GLU B CA 1
ATOM 2287 C C . GLU B 1 110 ? -8.32 9.867 19.938 1 94 110 GLU B C 1
ATOM 2289 O O . GLU B 1 110 ? -9 9.43 19 1 94 110 GLU B O 1
ATOM 2294 N N . ASP B 1 111 ? -8.883 10.047 21.156 1 93.75 111 ASP B N 1
ATOM 2295 C CA . ASP B 1 111 ? -10.234 9.609 21.484 1 93.75 111 ASP B CA 1
ATOM 2296 C C . ASP B 1 111 ? -11.266 10.297 20.594 1 93.75 111 ASP B C 1
ATOM 2298 O O . ASP B 1 111 ? -12.227 9.672 20.141 1 93.75 111 ASP B O 1
ATOM 2302 N N . ALA B 1 112 ? -11.055 11.547 20.359 1 93.88 112 ALA B N 1
ATOM 2303 C CA . ALA B 1 112 ? -12.008 12.312 19.547 1 93.88 112 ALA B CA 1
ATOM 2304 C C . ALA B 1 112 ? -11.906 11.93 18.078 1 93.88 112 ALA B C 1
ATOM 2306 O O . ALA B 1 112 ? -12.914 11.922 17.359 1 93.88 112 ALA B O 1
ATOM 2307 N N . TRP B 1 113 ? -10.703 11.625 17.594 1 94.88 113 TRP B N 1
ATOM 2308 C CA . TRP B 1 113 ? -10.484 11.242 16.203 1 94.88 113 TRP B CA 1
ATOM 2309 C C . TRP B 1 113 ? -11.07 9.859 15.914 1 94.88 113 TRP B C 1
ATOM 2311 O O . TRP B 1 113 ? -11.695 9.641 14.875 1 94.88 113 TRP B O 1
ATOM 2321 N N . PHE B 1 114 ? -10.789 8.961 16.828 1 89.69 114 PHE B N 1
ATOM 2322 C CA . PHE B 1 114 ? -11.102 7.559 16.562 1 89.69 114 PHE B CA 1
ATOM 2323 C C . PHE B 1 114 ? -12.43 7.176 17.219 1 89.69 114 PHE B C 1
ATOM 2325 O O . PHE B 1 114 ? -12.547 6.113 17.828 1 89.69 114 PHE B O 1
ATOM 2332 N N . ALA B 1 115 ? -13.367 8.047 17.047 1 85.25 115 ALA B N 1
ATOM 2333 C CA . ALA B 1 115 ? -14.719 7.684 17.469 1 85.25 115 ALA B CA 1
ATOM 2334 C C . ALA B 1 115 ? -15.227 6.48 16.672 1 85.25 115 ALA B C 1
ATOM 2336 O O . ALA B 1 115 ? -14.984 6.367 15.477 1 85.25 115 ALA B O 1
ATOM 2337 N N . PRO B 1 116 ? -15.922 5.523 17.266 1 84.75 116 PRO B N 1
ATOM 2338 C CA . PRO B 1 116 ? -16.328 4.25 16.672 1 84.75 116 PRO B CA 1
ATOM 2339 C C . PRO B 1 116 ? -17.078 4.434 15.352 1 84.75 116 PRO B C 1
ATOM 2341 O O . PRO B 1 116 ? -16.922 3.633 14.43 1 84.75 116 PRO B O 1
ATOM 2344 N N . GLU B 1 117 ? -17.859 5.488 15.242 1 84.94 117 GLU B N 1
ATOM 2345 C CA . GLU B 1 117 ? -18.672 5.695 14.055 1 84.94 117 GLU B CA 1
ATOM 2346 C C . GLU B 1 117 ? -17.812 6.008 12.836 1 84.94 117 GLU B C 1
ATOM 2348 O O . GLU B 1 117 ? -18.234 5.82 11.695 1 84.94 117 GLU B O 1
ATOM 2353 N N . TYR B 1 118 ? -16.531 6.422 13.07 1 85.56 118 TYR B N 1
ATOM 2354 C CA . TYR B 1 118 ? -15.703 6.895 11.961 1 85.56 118 TYR B CA 1
ATOM 2355 C C . TYR B 1 118 ? -14.469 6.02 11.789 1 85.56 118 TYR B C 1
ATOM 2357 O O . TYR B 1 118 ? -13.648 6.262 10.898 1 85.56 118 TYR B O 1
ATOM 2365 N N . GLU B 1 119 ? -14.32 5.07 12.516 1 88.19 119 GLU B N 1
ATOM 2366 C CA . GLU B 1 119 ? -13.047 4.355 12.641 1 88.19 119 GLU B CA 1
ATOM 2367 C C . GLU B 1 119 ? -12.562 3.867 11.273 1 88.19 119 GLU B C 1
ATOM 2369 O O . GLU B 1 119 ? -11.43 4.164 10.875 1 88.19 119 GLU B O 1
ATOM 2374 N N . GLU B 1 120 ? -13.422 3.127 10.555 1 88.31 120 GLU B N 1
ATOM 2375 C CA . GLU B 1 120 ? -13.016 2.58 9.266 1 88.31 120 GLU B CA 1
ATOM 2376 C C . GLU B 1 120 ? -12.695 3.691 8.266 1 88.31 120 GLU B C 1
ATOM 2378 O O . GLU B 1 120 ? -11.664 3.648 7.594 1 88.31 120 GLU B O 1
ATOM 2383 N N . GLN B 1 121 ? -13.57 4.668 8.188 1 93.69 121 GLN B N 1
ATOM 2384 C CA . GLN B 1 121 ? -13.383 5.785 7.27 1 93.69 121 GLN B CA 1
ATOM 2385 C C . GLN B 1 121 ? -12.133 6.586 7.633 1 93.69 121 GLN B C 1
ATOM 2387 O O . GLN B 1 121 ? -11.406 7.043 6.75 1 93.69 121 GLN B O 1
ATOM 2392 N N . LEU B 1 122 ? -11.977 6.707 8.906 1 95.69 122 LEU B N 1
ATOM 2393 C CA . LEU B 1 122 ? -10.805 7.445 9.375 1 95.69 122 LEU B CA 1
ATOM 2394 C C . LEU B 1 122 ? -9.523 6.75 8.945 1 95.69 122 LEU B C 1
ATOM 2396 O O . LEU B 1 122 ? -8.602 7.398 8.445 1 95.69 122 LEU B O 1
ATOM 2400 N N . ILE B 1 123 ? -9.484 5.449 9.133 1 93.75 123 ILE B N 1
ATOM 2401 C CA . ILE B 1 123 ? -8.305 4.672 8.766 1 93.75 123 ILE B CA 1
ATOM 2402 C C . ILE B 1 123 ? -8.039 4.812 7.27 1 93.75 123 ILE B C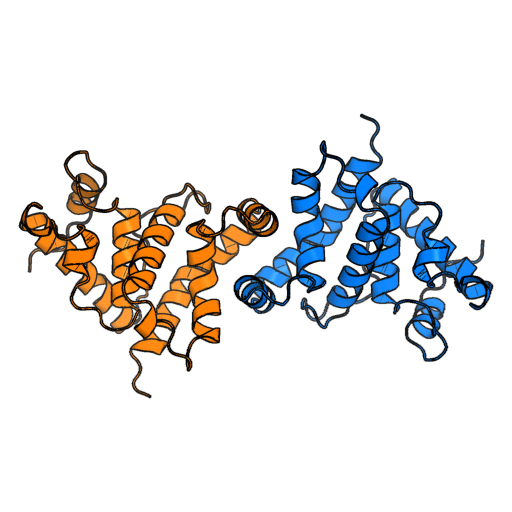 1
ATOM 2404 O O . ILE B 1 123 ? -6.898 5.035 6.852 1 93.75 123 ILE B O 1
ATOM 2408 N N . ASP B 1 124 ? -9.094 4.789 6.449 1 95.94 124 ASP B N 1
ATOM 2409 C CA . ASP B 1 124 ? -8.953 4.934 5.004 1 95.94 124 ASP B CA 1
ATOM 2410 C C . ASP B 1 124 ? -8.375 6.297 4.641 1 95.94 124 ASP B C 1
ATOM 2412 O O . ASP B 1 124 ? -7.41 6.387 3.875 1 95.94 124 ASP B O 1
ATOM 2416 N N . LEU B 1 125 ? -8.93 7.324 5.27 1 97.5 125 LEU B N 1
ATOM 2417 C CA . LEU B 1 125 ? -8.617 8.688 4.871 1 97.5 125 LEU B CA 1
ATOM 2418 C C . LEU B 1 125 ? -7.242 9.102 5.383 1 97.5 125 LEU B C 1
ATOM 2420 O O . LEU B 1 125 ? -6.57 9.938 4.77 1 97.5 125 LEU B O 1
ATOM 2424 N N . THR B 1 126 ? -6.727 8.445 6.453 1 97.06 126 THR B N 1
ATOM 2425 C CA . THR B 1 126 ? -5.465 8.875 7.047 1 97.06 126 THR B CA 1
ATOM 2426 C C . THR B 1 126 ? -4.324 7.949 6.621 1 97.06 126 THR B C 1
ATOM 2428 O O . THR B 1 126 ? -3.162 8.203 6.945 1 97.06 126 THR B O 1
ATOM 2431 N N . LEU B 1 127 ? -4.625 6.992 5.816 1 96 127 LEU B N 1
ATOM 2432 C CA . LEU B 1 127 ? -3.65 5.996 5.383 1 96 127 LEU B CA 1
ATOM 2433 C C . LEU B 1 127 ? -2.416 6.664 4.785 1 96 127 LEU B C 1
ATOM 2435 O O . LEU B 1 127 ? -1.29 6.383 5.199 1 96 127 LEU B O 1
ATOM 2439 N N . PRO B 1 128 ? -2.562 7.629 3.814 1 96.94 128 PRO B N 1
ATOM 2440 C CA . PRO B 1 128 ? -1.373 8.242 3.219 1 96.94 128 PRO B CA 1
ATOM 2441 C C . PRO B 1 128 ? -0.465 8.898 4.254 1 96.94 128 PRO B C 1
ATOM 2443 O O . PRO B 1 128 ? 0.75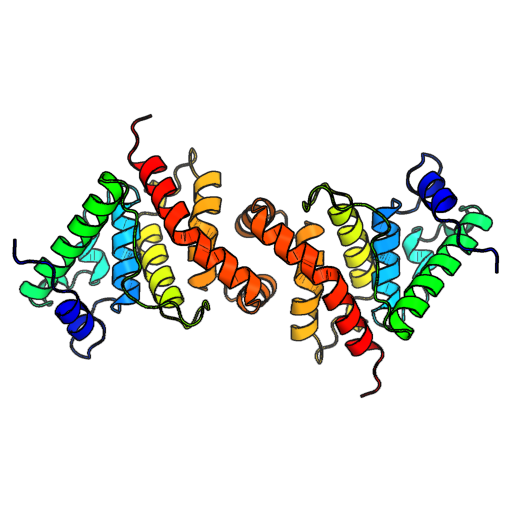5 8.719 4.211 1 96.94 128 PRO B O 1
ATOM 2446 N N . MET B 1 129 ? -1.078 9.562 5.18 1 97.19 129 MET B N 1
ATOM 2447 C CA . MET B 1 129 ? -0.308 10.281 6.188 1 97.19 129 MET B CA 1
ATOM 2448 C C . MET B 1 129 ? 0.399 9.32 7.133 1 97.19 129 MET B C 1
ATOM 2450 O O . MET B 1 129 ? 1.553 9.539 7.504 1 97.19 129 MET B O 1
ATOM 2454 N N . MET B 1 130 ? -0.26 8.258 7.496 1 94.94 130 MET B N 1
ATOM 2455 C CA . MET B 1 130 ? 0.34 7.242 8.359 1 94.94 130 MET B CA 1
ATOM 2456 C C . MET B 1 130 ? 1.565 6.625 7.691 1 94.94 130 MET B C 1
ATOM 2458 O O . MET B 1 130 ? 2.596 6.43 8.336 1 94.94 130 MET B O 1
ATOM 2462 N N . VAL B 1 131 ? 1.435 6.328 6.41 1 94.19 131 VAL B N 1
ATOM 2463 C CA . VAL B 1 131 ? 2.514 5.688 5.664 1 94.19 131 VAL B CA 1
ATOM 2464 C C . VAL B 1 131 ? 3.701 6.641 5.555 1 94.19 131 VAL B C 1
ATOM 2466 O O . VAL B 1 131 ? 4.84 6.258 5.836 1 94.19 131 VAL B O 1
ATOM 2469 N N . PHE B 1 132 ? 3.484 7.895 5.207 1 95.38 132 PHE B N 1
ATOM 2470 C CA . PHE B 1 132 ? 4.559 8.859 5.008 1 95.38 132 PHE B CA 1
ATOM 2471 C C . PHE B 1 132 ? 5.215 9.219 6.332 1 95.38 132 PHE B C 1
ATOM 2473 O O . PHE B 1 132 ? 6.383 9.609 6.367 1 95.38 132 PHE B O 1
ATOM 2480 N N . SER B 1 133 ? 4.473 9.094 7.465 1 94.56 133 SER B N 1
ATOM 2481 C CA . SER B 1 133 ? 5.02 9.438 8.773 1 94.56 133 SER B CA 1
ATOM 2482 C C . SER B 1 133 ? 6.066 8.422 9.219 1 94.56 133 SER B C 1
ATOM 2484 O O . SER B 1 133 ? 6.887 8.711 10.094 1 94.56 133 SER B O 1
ATOM 2486 N N . GLY B 1 134 ? 5.945 7.176 8.695 1 89.44 134 GLY B N 1
ATOM 2487 C CA . GLY B 1 134 ? 6.887 6.125 9.047 1 89.44 134 GLY B CA 1
ATOM 2488 C C . GLY B 1 134 ? 6.629 5.531 10.422 1 89.44 134 GLY B C 1
ATOM 2489 O O . GLY B 1 134 ? 7.531 4.945 11.023 1 89.44 134 GLY B O 1
ATOM 2490 N N . ILE B 1 135 ? 5.551 5.652 11.062 1 76.62 135 ILE B N 1
ATOM 2491 C CA . ILE B 1 135 ? 5.234 5.215 12.414 1 76.62 135 ILE B CA 1
ATOM 2492 C C . ILE B 1 135 ? 5.395 3.699 12.516 1 76.62 135 ILE B C 1
ATOM 2494 O O . ILE B 1 135 ? 5.785 3.178 13.57 1 76.62 135 ILE B O 1
ATOM 2498 N N . ASP B 1 136 ? 5.16 2.809 11.641 1 72.44 136 ASP B N 1
ATOM 2499 C CA . ASP B 1 136 ? 5.285 1.355 11.695 1 72.44 136 ASP B CA 1
ATOM 2500 C C . ASP B 1 136 ? 6.535 0.885 10.953 1 72.44 136 ASP B C 1
ATOM 2502 O O . ASP B 1 136 ? 6.461 -0.004 10.102 1 72.44 136 ASP B O 1
ATOM 2506 N N . GLU B 1 137 ? 7.66 1.277 11.438 1 67.69 137 GLU B N 1
ATOM 2507 C CA . GLU B 1 137 ? 8.906 1.06 10.703 1 67.69 137 GLU B CA 1
ATOM 2508 C C . GLU B 1 137 ? 9.422 -0.363 10.906 1 67.69 137 GLU B C 1
ATOM 2510 O O . GLU B 1 137 ? 10.211 -0.859 10.102 1 67.69 137 GLU B O 1
ATOM 2515 N N . GLU B 1 138 ? 8.797 -1.032 11.75 1 78.5 138 GLU B N 1
ATOM 2516 C CA . GLU B 1 138 ? 9.359 -2.346 12.047 1 78.5 138 GLU B CA 1
ATOM 2517 C C . GLU B 1 138 ? 8.711 -3.434 11.203 1 78.5 138 GLU B C 1
ATOM 2519 O O . GLU B 1 138 ? 9.18 -4.574 11.18 1 78.5 138 GLU B O 1
ATOM 2524 N N . ASP B 1 139 ? 7.809 -3.102 10.508 1 82.31 139 ASP B N 1
ATOM 2525 C CA . ASP B 1 139 ? 7.137 -4.078 9.656 1 82.31 139 ASP B CA 1
ATOM 2526 C C . ASP B 1 139 ? 7.762 -4.113 8.258 1 82.31 139 ASP B C 1
ATOM 2528 O O . ASP B 1 139 ? 7.668 -3.143 7.508 1 82.31 139 ASP B O 1
ATOM 2532 N N . PRO B 1 140 ? 8.359 -5.234 7.926 1 85.19 140 PRO B N 1
ATOM 2533 C CA . PRO B 1 140 ? 9.055 -5.309 6.641 1 85.19 140 PRO B CA 1
ATOM 2534 C C . PRO B 1 140 ? 8.133 -5.078 5.453 1 85.19 140 PRO B C 1
ATOM 2536 O O . PRO B 1 140 ? 8.555 -4.543 4.426 1 85.19 140 PRO B O 1
ATOM 2539 N N . GLN B 1 141 ? 6.926 -5.488 5.547 1 84.31 141 GLN B N 1
ATOM 2540 C CA . GLN B 1 141 ? 5.973 -5.262 4.465 1 84.31 141 GLN B CA 1
ATOM 2541 C C . GLN B 1 141 ? 5.688 -3.773 4.289 1 84.31 141 GLN B C 1
ATOM 2543 O O . GLN B 1 141 ? 5.641 -3.275 3.16 1 84.31 141 GLN B O 1
ATOM 2548 N N . MET B 1 142 ? 5.59 -3.094 5.422 1 87.06 142 MET B N 1
ATOM 2549 C CA . MET B 1 142 ? 5.344 -1.655 5.363 1 87.06 142 MET B CA 1
ATOM 2550 C C . MET B 1 142 ? 6.562 -0.917 4.82 1 87.06 142 MET B C 1
ATOM 2552 O O . MET B 1 142 ? 6.422 0.06 4.082 1 87.06 142 MET B O 1
ATOM 2556 N N . GLU B 1 143 ? 7.664 -1.4 5.191 1 89.31 143 GLU B N 1
ATOM 2557 C CA . GLU B 1 143 ? 8.891 -0.811 4.66 1 89.31 143 GLU B CA 1
ATOM 2558 C C . GLU B 1 143 ? 8.969 -0.967 3.146 1 89.31 143 GLU B C 1
ATOM 2560 O O . GLU B 1 143 ? 9.43 -0.062 2.447 1 89.31 143 GLU B O 1
ATOM 2565 N N . SER B 1 144 ? 8.609 -2.127 2.697 1 90.06 144 SER B N 1
ATOM 2566 C CA . SER B 1 144 ? 8.586 -2.369 1.259 1 90.06 144 SER B CA 1
ATOM 2567 C C . SER B 1 144 ? 7.633 -1.407 0.553 1 90.06 144 SER B C 1
ATOM 2569 O O . SER B 1 144 ? 7.945 -0.896 -0.525 1 90.06 144 SER B O 1
ATOM 2571 N N . PHE B 1 145 ? 6.543 -1.149 1.196 1 89.62 145 PHE B N 1
ATOM 2572 C CA . PHE B 1 145 ? 5.602 -0.175 0.66 1 89.62 145 PHE B CA 1
ATOM 2573 C C . PHE B 1 145 ? 6.262 1.189 0.505 1 89.62 145 PHE B C 1
ATOM 2575 O O . PHE B 1 145 ? 6.133 1.832 -0.54 1 89.62 145 PHE B O 1
ATOM 2582 N N . ARG B 1 146 ? 6.949 1.565 1.443 1 92 146 ARG B N 1
ATOM 2583 C CA . ARG B 1 146 ? 7.555 2.895 1.47 1 92 146 ARG B CA 1
ATOM 2584 C C . ARG B 1 146 ? 8.672 3.008 0.439 1 92 146 ARG B C 1
ATOM 2586 O O . ARG B 1 146 ? 9.008 4.109 -0.005 1 92 146 ARG B O 1
ATOM 2593 N N . ARG B 1 147 ? 9.195 1.842 0.056 1 91.94 147 ARG B N 1
ATOM 2594 C CA . ARG B 1 147 ? 10.258 1.842 -0.945 1 91.94 147 ARG B CA 1
ATOM 2595 C C . ARG B 1 147 ? 9.68 1.825 -2.357 1 91.94 147 ARG B C 1
ATOM 2597 O O . ARG B 1 147 ? 10.406 2.035 -3.332 1 91.94 147 ARG B O 1
ATOM 2604 N N . ASN B 1 148 ? 8.391 1.583 -2.461 1 94 148 ASN B N 1
ATOM 2605 C CA . ASN B 1 148 ? 7.723 1.575 -3.758 1 94 148 ASN B CA 1
ATOM 2606 C C . ASN B 1 148 ? 7.328 2.984 -4.191 1 94 148 ASN B C 1
ATOM 2608 O O . ASN B 1 148 ? 6.285 3.494 -3.783 1 94 148 ASN B O 1
ATOM 2612 N N . GLY B 1 149 ? 8.102 3.566 -5.008 1 93.38 149 GLY B N 1
ATOM 2613 C CA . GLY B 1 149 ? 7.914 4.945 -5.43 1 93.38 149 GLY B CA 1
ATOM 2614 C C . GLY B 1 149 ? 6.562 5.199 -6.07 1 93.38 149 GLY B C 1
ATOM 2615 O O . GLY B 1 149 ? 5.945 6.242 -5.84 1 93.38 149 GLY B O 1
ATOM 2616 N N . GLN B 1 150 ? 6.094 4.273 -6.816 1 93.69 150 GLN B N 1
ATOM 2617 C CA . GLN B 1 150 ? 4.816 4.445 -7.504 1 93.69 150 GLN B CA 1
ATOM 2618 C C . GLN B 1 150 ? 3.656 4.477 -6.512 1 93.69 150 GLN B C 1
ATOM 2620 O O . GLN B 1 150 ? 2.74 5.289 -6.648 1 93.69 150 GLN B O 1
ATOM 2625 N N . LEU B 1 151 ? 3.656 3.57 -5.594 1 95.12 151 LEU B N 1
ATOM 2626 C CA . LEU B 1 151 ? 2.607 3.543 -4.578 1 95.12 151 LEU B CA 1
ATOM 2627 C C . LEU B 1 151 ? 2.629 4.812 -3.738 1 95.12 151 LEU B C 1
ATOM 2629 O O . LEU B 1 151 ? 1.577 5.387 -3.445 1 95.12 151 LEU B O 1
ATOM 2633 N N . MET B 1 152 ? 3.812 5.27 -3.422 1 95.62 152 MET B N 1
ATOM 2634 C CA . MET B 1 152 ? 3.961 6.477 -2.617 1 95.62 152 MET B CA 1
ATOM 2635 C C . MET B 1 152 ? 3.449 7.699 -3.371 1 95.62 152 MET B C 1
ATOM 2637 O O . MET B 1 152 ? 2.826 8.586 -2.781 1 95.62 152 MET B O 1
ATOM 2641 N N . ASP B 1 153 ? 3.721 7.75 -4.66 1 95.31 153 ASP B N 1
ATOM 2642 C CA . ASP B 1 153 ? 3.211 8.844 -5.484 1 95.31 153 ASP B CA 1
ATOM 2643 C C . ASP B 1 153 ? 1.685 8.883 -5.461 1 95.31 153 ASP B C 1
ATOM 2645 O O . ASP B 1 153 ? 1.087 9.953 -5.352 1 95.31 153 ASP B O 1
ATOM 2649 N N . GLU B 1 154 ? 1.104 7.711 -5.562 1 94.88 154 GLU B N 1
ATOM 2650 C CA . GLU B 1 154 ? -0.353 7.637 -5.539 1 94.88 154 GLU B CA 1
ATOM 2651 C C . GLU B 1 154 ? -0.909 8.109 -4.199 1 94.88 154 GLU B C 1
ATOM 2653 O O . GLU B 1 154 ? -1.89 8.859 -4.156 1 94.88 154 GLU B O 1
ATOM 2658 N N . LEU B 1 155 ? -0.296 7.703 -3.156 1 96.38 155 LEU B N 1
ATOM 2659 C CA . LEU B 1 155 ? -0.722 8.109 -1.822 1 96.38 155 LEU B CA 1
ATOM 2660 C C . LEU B 1 155 ? -0.608 9.625 -1.654 1 96.38 155 LEU B C 1
ATOM 2662 O O . LEU B 1 155 ? -1.521 10.266 -1.129 1 96.38 155 LEU B O 1
ATOM 2666 N N . ALA B 1 156 ? 0.5 10.164 -2.115 1 96.19 156 ALA B N 1
ATOM 2667 C CA . ALA B 1 156 ? 0.717 11.602 -2.02 1 96.19 156 ALA B CA 1
ATOM 2668 C C . ALA B 1 156 ? -0.393 12.375 -2.729 1 96.19 156 ALA B C 1
ATOM 2670 O O . ALA B 1 156 ? -0.874 13.391 -2.219 1 96.19 156 ALA B O 1
ATOM 2671 N N . GLU B 1 157 ? -0.783 11.867 -3.824 1 94.94 157 GLU B N 1
ATOM 2672 C CA . GLU B 1 157 ? -1.784 12.531 -4.652 1 94.94 157 GLU B CA 1
ATOM 2673 C C . GLU B 1 157 ? -3.15 12.531 -3.973 1 94.94 157 GLU B C 1
ATOM 2675 O O . GLU B 1 157 ? -4 13.375 -4.273 1 94.94 157 GLU B O 1
ATOM 2680 N N . GLU B 1 158 ? -3.352 11.648 -3.068 1 96.44 158 GLU B N 1
ATOM 2681 C CA . GLU B 1 158 ? -4.664 11.492 -2.449 1 96.44 158 GLU B CA 1
ATOM 2682 C C . GLU B 1 158 ? -4.824 12.422 -1.25 1 96.44 158 GLU B C 1
ATOM 2684 O O . GLU B 1 158 ? -5.941 12.68 -0.799 1 96.44 158 GLU B O 1
ATOM 2689 N N . ILE B 1 159 ? -3.787 12.961 -0.741 1 97.69 159 ILE B N 1
ATOM 2690 C CA . ILE B 1 159 ? -3.785 13.633 0.555 1 97.69 159 ILE B CA 1
ATOM 2691 C C . ILE B 1 159 ? -4.723 14.836 0.516 1 97.69 159 ILE B C 1
ATOM 2693 O O . ILE B 1 159 ? -5.598 14.977 1.373 1 97.69 159 ILE B O 1
ATOM 2697 N N . PRO B 1 160 ? -4.621 15.68 -0.494 1 96.88 160 PRO B N 1
ATOM 2698 C CA . PRO B 1 160 ? -5.484 16.859 -0.473 1 96.88 160 PRO B CA 1
ATOM 2699 C C . PRO B 1 160 ? -6.969 16.516 -0.46 1 96.88 160 PRO B C 1
ATOM 2701 O O . PRO B 1 160 ? -7.734 17.078 0.33 1 96.88 160 PRO B O 1
ATOM 2704 N N . ASP B 1 161 ? -7.398 15.562 -1.271 1 97.06 161 ASP B N 1
ATOM 2705 C CA . ASP B 1 161 ? -8.797 15.148 -1.305 1 97.06 161 ASP B CA 1
ATOM 2706 C C . ASP B 1 161 ? -9.211 14.508 0.019 1 97.06 161 ASP B C 1
ATOM 2708 O O . ASP B 1 161 ? -10.336 14.703 0.483 1 97.06 161 ASP B O 1
ATOM 2712 N N . ASN B 1 162 ? -8.297 13.703 0.557 1 98.06 162 ASN B N 1
ATOM 2713 C CA . ASN B 1 162 ? -8.586 13.055 1.832 1 98.06 162 ASN B CA 1
ATOM 2714 C C . ASN B 1 162 ? -8.781 14.078 2.947 1 98.06 162 ASN B C 1
ATOM 2716 O O . ASN B 1 162 ? -9.633 13.906 3.818 1 98.06 162 ASN B O 1
ATOM 2720 N N . LEU B 1 163 ? -8 15.156 2.904 1 98.31 163 LEU B N 1
ATOM 2721 C CA . LEU B 1 163 ? -8.156 16.219 3.889 1 98.31 163 LEU B CA 1
ATOM 2722 C C . LEU B 1 163 ? -9.539 16.859 3.793 1 98.31 163 LEU B C 1
ATOM 2724 O O . LEU B 1 163 ? -10.18 17.109 4.816 1 98.31 163 LEU B O 1
ATOM 2728 N N . ASN B 1 164 ? -9.961 17.109 2.602 1 97.5 164 ASN B N 1
ATOM 2729 C CA . ASN B 1 164 ? -11.297 17.656 2.4 1 97.5 164 ASN B CA 1
ATOM 2730 C C . ASN B 1 164 ? -12.375 16.719 2.961 1 97.5 164 ASN B C 1
ATOM 2732 O O . ASN B 1 164 ? -13.312 17.188 3.615 1 97.5 164 ASN B O 1
ATOM 2736 N N . GLU B 1 165 ? -12.266 15.445 2.709 1 96.75 165 GLU B N 1
ATOM 2737 C CA . GLU B 1 165 ? -13.234 14.469 3.207 1 96.75 165 GLU B CA 1
ATOM 2738 C C . GLU B 1 165 ? -13.219 14.406 4.73 1 96.75 165 GLU B C 1
ATOM 2740 O O . GLU B 1 165 ? -14.273 14.305 5.363 1 96.75 165 GLU B O 1
ATOM 2745 N N . LEU B 1 166 ? -12.039 14.461 5.281 1 97.38 166 LEU B N 1
ATOM 2746 C CA . LEU B 1 166 ? -11.922 14.492 6.734 1 97.38 166 LEU B CA 1
ATOM 2747 C C . LEU B 1 166 ? -12.641 15.711 7.309 1 97.38 166 LEU B C 1
ATOM 2749 O O . LEU B 1 166 ? -13.375 15.602 8.297 1 97.38 166 LEU B O 1
ATOM 2753 N N . TYR B 1 167 ? -12.367 16.891 6.648 1 97.44 167 TYR B N 1
ATOM 2754 C CA . TYR B 1 167 ? -13.016 18.109 7.09 1 97.44 167 TYR B CA 1
ATOM 2755 C C . TYR B 1 167 ? -14.531 17.953 7.094 1 97.44 167 TYR B C 1
ATOM 2757 O O . TYR B 1 167 ? -15.195 18.312 8.07 1 97.44 167 TYR B O 1
ATOM 2765 N N . LEU B 1 168 ? -15.078 17.406 6.02 1 95.06 168 LEU B N 1
ATOM 2766 C CA . LEU B 1 168 ? -16.516 17.203 5.898 1 95.06 168 LEU B CA 1
ATOM 2767 C C . LEU B 1 168 ? -17.016 16.219 6.957 1 95.06 168 LEU B C 1
ATOM 2769 O O . LEU B 1 168 ? -18.094 16.422 7.531 1 95.06 168 LEU B O 1
ATOM 2773 N N . MET B 1 169 ? -16.25 15.211 7.242 1 94.31 169 MET B N 1
ATOM 2774 C CA . MET B 1 169 ? -16.625 14.18 8.203 1 94.31 169 MET B CA 1
ATOM 2775 C C . MET B 1 169 ? -16.797 14.766 9.602 1 94.31 169 MET B C 1
ATOM 2777 O O . MET B 1 169 ? -17.75 14.422 10.305 1 94.31 169 MET B O 1
ATOM 2781 N N . TYR B 1 170 ? -15.969 15.672 9.961 1 94.62 170 TYR B N 1
ATOM 2782 C CA . TYR B 1 170 ? -15.961 16.141 11.344 1 94.62 170 TYR B CA 1
ATOM 2783 C C . TYR B 1 170 ? -16.688 17.484 11.469 1 94.62 170 TYR B C 1
ATOM 2785 O O . TYR B 1 170 ? -17 17.922 12.578 1 94.62 170 TYR B O 1
ATOM 2793 N N . HIS B 1 171 ? -17 18.172 10.344 1 92 171 HIS B N 1
ATOM 2794 C CA . HIS B 1 171 ? -17.562 19.516 10.438 1 92 171 HIS B CA 1
ATOM 2795 C C . HIS B 1 171 ? -18.938 19.594 9.797 1 92 171 HIS B C 1
ATOM 2797 O O . HIS B 1 171 ? -19.578 20.641 9.773 1 92 171 HIS B O 1
ATOM 2803 N N . THR B 1 172 ? -19.297 18.562 9.086 1 83.94 172 THR B N 1
ATOM 280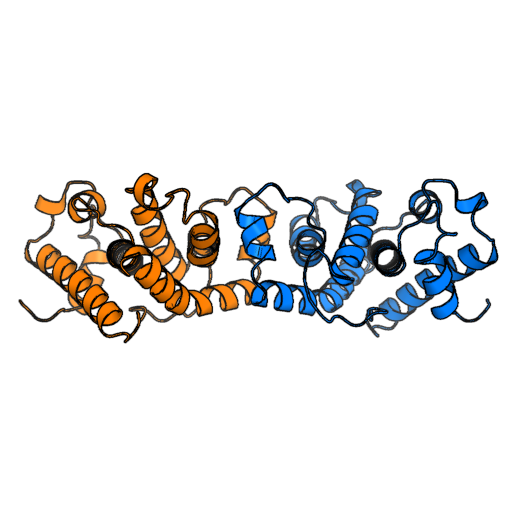4 C CA . THR B 1 172 ? -20.672 18.516 8.586 1 83.94 172 THR B CA 1
ATOM 2805 C C . THR B 1 172 ? -21.609 17.891 9.617 1 83.94 172 THR B C 1
ATOM 2807 O O . THR B 1 172 ? -21.344 16.797 10.117 1 83.94 172 THR B O 1
ATOM 2810 N N . PRO B 1 173 ? -22.5 18.781 10.195 1 66.69 173 PRO B N 1
ATOM 2811 C CA . PRO B 1 173 ? -23.484 18.328 11.18 1 66.69 173 PRO B CA 1
ATOM 2812 C C . PRO B 1 173 ? -24.25 17.094 10.711 1 66.69 173 PRO B C 1
ATOM 2814 O O . PRO B 1 173 ? -24.516 16.938 9.516 1 66.69 173 PRO B O 1
ATOM 2817 N N . ASN B 1 174 ? -24.141 15.875 11.477 1 52.84 174 ASN B N 1
ATOM 2818 C CA . ASN B 1 174 ? -25.094 14.797 11.266 1 52.84 174 ASN B CA 1
ATOM 2819 C C . ASN B 1 174 ? -26.531 15.281 11.43 1 52.84 174 ASN B C 1
ATOM 2821 O O . ASN B 1 174 ? -26.797 16.219 12.195 1 52.84 174 ASN B O 1
#

Radius of gyration: 25.6 Å; Cα contacts (8 Å, |Δi|>4): 457; chains: 2; bounding box: 51×81×53 Å

Secondary structure (DSSP, 8-state):
-----HHHHHHHHTSTT-SSS--HHHHHHHHHHHHHSS--TTHHHHHTTT-GGGS-HHHHHHHHHHHHHHHHHHHTT-----SS--S--STTSHHHHHHHHHHHHHHHTHHHHT-GGGHHHHHHHHHHHHHHHTTTTT-HHHHHHHH-HHHHHHHHHHHHHHHHHHHHHHHS--/-----HHHHHHHHTSTT-SSS--HHHHHHHHHHHHHSS--TTHHHHHTTT-GGGS-HHHHHHHHHHHHHHHHHHHTT-----SS--S--STTSHHHHHHHHHHHHHHHTHHHHT-GGGHHHHHHHHHHHHHHHTTTTT-HHHHHHHH-HHHHHHHHHHHHHHHHHHHHHHHS--

Organism: Acinetobacter pittii (strain PHEA-2) (NCBI:txid871585)

Solvent-accessible surface area (backbone atoms only — not comparable to full-atom values): 18923 Å² total; per-residue (Å²): 129,83,75,74,52,66,67,60,48,41,53,42,30,65,32,88,80,43,82,54,51,51,40,44,47,15,42,51,22,22,40,48,34,54,56,25,42,54,90,61,90,61,50,63,40,59,54,20,68,66,41,52,88,76,44,61,67,68,57,53,51,42,51,53,45,48,41,52,50,53,41,48,26,52,76,69,67,70,49,70,77,74,98,62,82,84,84,53,65,34,56,90,27,62,58,5,40,15,18,37,21,20,53,52,44,45,59,78,43,39,71,69,61,56,33,81,92,38,38,71,59,47,50,52,52,42,40,46,39,53,60,27,38,50,77,62,66,83,36,66,68,54,46,37,49,63,69,33,59,68,58,31,46,54,35,60,68,43,45,49,62,30,46,52,50,42,26,48,67,60,68,48,83,128,130,85,76,75,51,66,67,60,49,40,53,41,31,66,32,87,81,42,82,54,50,50,40,45,46,15,42,52,22,23,41,48,33,56,56,25,42,54,90,62,88,61,49,63,39,60,54,20,68,66,41,52,87,77,44,59,67,69,57,53,53,42,51,54,43,47,40,50,49,52,41,49,27,51,75,70,67,70,49,72,76,74,97,61,80,83,86,53,65,35,56,88,27,62,58,6,40,15,17,38,22,21,52,52,44,45,59,78,45,39,72,69,60,56,35,80,92,38,38,69,62,48,50,52,52,42,41,47,38,51,61,27,39,49,78,63,67,83,37,67,68,54,46,35,48,65,68,34,60,68,58,30,46,54,34,60,68,42,45,48,62,29,46,52,52,43,26,48,66,59,67,47,84,130

pLDDT: mean 93.28, std 7.62, range [49.09, 98.81]